Protein 6VJJ (pdb70)

Organism: Homo sapiens (NCBI:txid9606)

CATH classification: 3.40.50.300

B-factor: mean 21.41, std 9.77, range [9.31, 59.51]

Nearest PDB structures (foldseek):
  8vm2-assembly3_C  TM=9.936E-01  e=1.027E-31  Homo sapiens
  7jig-assembly1_A  TM=9.899E-01  e=7.464E-32  Homo sapiens
  6fa1-assembly1_B  TM=9.796E-01  e=3.252E-32  Homo sapiens
  7lc1-assembly2_C  TM=9.846E-01  e=4.477E-32  Homo sapiens
  1nvv-assembly1_Q  TM=9.878E-01  e=1.822E-30  Homo sapiens

Sequence (245 aa):
GMTEYKLVVVGAGGVGKSALTIQLIQQNNHFVVDEYDDPTIEDSYRKKQVVVIDGETCLLDILDTAGQEEEYSAMRDQYMRTTGEGFLLCVFAINNTKSFEDIHHYREQQIKRVVKDSEDVPMVLVGNKCDLPSRTVDDTKQAQDDLARSYGIPFIETSAKTRQGVDDAFYTLVREEIRKHKSNTIRVFLPNKQRRTVVNNVRNGMSLHDCCLLMKALKVVRGLQPECCAVVFRLLHEHKGKKARLDWNTDAASLIGEELQVDDFL

Radius of gyration: 18.51 Å; Cα contacts (8 Å, |Δi|>4): 552; chains: 2; bounding box: 48×40×52 Å

Structure (mmCIF, N/CA/C/O backbone):
data_6VJJ
#
_entry.id   6VJJ
#
_cell.length_a   44.132
_cell.length_b   67.572
_cell.length_c   71.260
_cell.angle_alpha   90.000
_cell.angle_beta   90.000
_cell.angle_gamma   90.000
#
_symmetry.space_group_name_H-M   'P 2 21 21'
#
loop_
_entity.id
_entity.type
_entity.pdbx_description
1 polymer 'GTPase KRas'
2 polymer 'RAF proto-oncogene serine/threonine-protein kinase'
3 non-polymer 'MAGNESIUM ION'
4 non-polymer 'PHOSPHOAMINOPHOSPHONIC ACID-GUANYLATE ESTER'
5 non-polymer 'CHLORIDE ION'
6 non-polymer 1,2-ETHANEDIOL
7 non-polymer (4S)-2-METHYL-2,4-PENTANEDIOL
8 water water
#
loop_
_atom_site.group_PDB
_atom_site.id
_atom_site.type_symbol
_atom_site.label_atom_id
_atom_site.label_alt_id
_atom_site.label_comp_id
_atom_site.label_asym_id
_atom_site.label_entity_id
_atom_site.label_seq_id
_atom_site.pdbx_PDB_ins_code
_atom_site.Cartn_x
_atom_site.Cartn_y
_atom_site.Cartn_z
_atom_site.occupancy
_atom_site.B_iso_or_equiv
_atom_site.auth_seq_id
_atom_site.auth_comp_id
_atom_site.auth_asym_id
_atom_site.auth_atom_id
_atom_site.pdbx_PDB_model_num
ATOM 1 N N . GLY A 1 1 ? -23.479 -2.418 34.312 1.00 30.83 0 GLY A N 1
ATOM 2 C CA . GLY A 1 1 ? -24.683 -2.293 33.522 1.00 31.43 0 GLY A CA 1
ATOM 3 C C . GLY A 1 1 ? -25.875 -3.017 34.105 1.00 47.09 0 GLY A C 1
ATOM 4 O O . GLY A 1 1 ? -25.744 -4.110 34.657 1.00 59.17 0 GLY A O 1
ATOM 5 N N . MET A 1 2 ? -27.049 -2.397 33.996 0.76 47.36 1 MET A N 1
ATOM 6 C CA . MET A 1 2 ? -28.273 -3.071 34.412 0.76 45.70 1 MET A CA 1
ATOM 7 C C . MET A 1 2 ? -28.628 -4.187 33.436 0.76 38.57 1 MET A C 1
ATOM 8 O O . MET A 1 2 ? -28.753 -5.354 33.826 0.76 41.05 1 MET A O 1
ATOM 10 N N . THR A 1 3 ? -28.754 -3.855 32.152 1.00 33.65 2 THR A N 1
ATOM 11 C CA . THR A 1 3 ? -29.133 -4.831 31.140 1.00 23.96 2 THR A CA 1
ATOM 12 C C . THR A 1 3 ? -27.891 -5.500 30.561 1.00 20.95 2 THR A C 1
ATOM 13 O O . THR A 1 3 ? -26.985 -4.823 30.066 1.00 28.52 2 THR A O 1
ATOM 17 N N . GLU A 1 4 ? -27.875 -6.829 30.603 1.00 19.42 3 GLU A N 1
ATOM 18 C CA . GLU A 1 4 ? -26.775 -7.636 30.105 1.00 19.49 3 GLU A CA 1
ATOM 19 C C . GLU A 1 4 ? -27.141 -8.236 28.753 1.00 20.87 3 GLU A C 1
ATOM 20 O O . GLU A 1 4 ? -28.264 -8.706 28.556 1.00 22.68 3 GLU A O 1
ATOM 26 N N . TYR A 1 5 ? -26.190 -8.200 27.820 1.00 16.20 4 TYR A N 1
ATOM 27 C CA . TYR A 1 5 ? -26.361 -8.749 26.478 1.00 14.93 4 TYR A CA 1
ATOM 28 C C . TYR A 1 5 ? -25.196 -9.673 26.175 1.00 16.18 4 TYR A C 1
ATOM 29 O O . TYR A 1 5 ? -24.040 -9.289 26.359 1.00 16.16 4 TYR A O 1
ATOM 38 N N . LYS A 1 6 ? -25.491 -10.872 25.680 1.00 15.07 5 LYS A N 1
ATOM 39 C CA . LYS A 1 6 ? -24.463 -11.859 25.373 1.00 15.58 5 LYS A CA 1
ATOM 40 C C . LYS A 1 6 ? -24.244 -11.874 23.859 1.00 12.91 5 LYS A C 1
ATOM 41 O O . LYS A 1 6 ? -25.095 -12.355 23.102 1.00 15.18 5 LYS A O 1
ATOM 47 N N . LEU A 1 7 ? -23.103 -11.352 23.426 1.00 12.76 6 LEU A N 1
ATOM 48 C CA . LEU A 1 7 ? -22.790 -11.166 22.015 1.00 11.86 6 LEU A CA 1
ATOM 49 C C . LEU A 1 7 ? -21.714 -12.160 21.623 1.00 13.48 6 LEU A C 1
ATOM 50 O O . LEU A 1 7 ? -20.711 -12.288 22.326 1.00 17.59 6 LEU A O 1
ATOM 55 N N . VAL A 1 8 ? -21.906 -12.849 20.501 1.00 11.26 7 VAL A N 1
ATOM 56 C CA . VAL A 1 8 ? -20.944 -13.839 20.027 1.00 11.83 7 VAL A CA 1
ATOM 57 C C . VAL A 1 8 ? -20.391 -13.384 18.686 1.00 11.30 7 VAL A C 1
ATOM 58 O O . VAL A 1 8 ? -21.153 -13.047 17.776 1.00 13.06 7 VAL A O 1
ATOM 62 N N . VAL A 1 9 ? -19.078 -13.394 18.555 1.00 10.21 8 VAL A N 1
ATOM 63 C CA . VAL A 1 9 ? -18.422 -12.992 17.319 1.00 11.07 8 VAL A CA 1
ATOM 64 C C . VAL A 1 9 ? -17.971 -14.258 16.617 1.00 11.91 8 VAL A C 1
ATOM 65 O O . VAL A 1 9 ? -17.182 -15.031 17.173 1.00 11.90 8 VAL A O 1
ATOM 69 N N . VAL A 1 10 ? -18.488 -14.496 15.407 1.00 10.90 9 VAL A N 1
ATOM 70 C CA . VAL A 1 10 ? -18.164 -15.707 14.657 1.00 9.72 9 VAL A CA 1
ATOM 71 C C . VAL A 1 10 ? -17.740 -15.354 13.238 1.00 10.63 9 VAL A C 1
ATOM 72 O O . VAL A 1 10 ? -18.010 -14.263 12.739 1.00 11.88 9 VAL A O 1
ATOM 76 N N . GLY A 1 11 ? -17.059 -16.298 12.601 1.00 10.40 10 GLY A N 1
ATOM 77 C CA . GLY A 1 11 ? -16.636 -16.151 11.223 1.00 10.23 10 GLY A CA 1
ATOM 78 C C . GLY A 1 11 ? -15.304 -16.855 11.012 1.00 11.88 10 GLY A C 1
ATOM 79 O O . GLY A 1 11 ? -14.689 -17.356 11.945 1.00 13.10 10 GLY A O 1
ATOM 80 N N . ALA A 1 12 ? -14.862 -16.851 9.758 1.00 11.24 11 ALA A N 1
ATOM 81 C CA . ALA A 1 12 ? -13.694 -17.634 9.366 1.00 11.26 11 ALA A CA 1
ATOM 82 C C . ALA A 1 12 ? -12.412 -17.113 10.019 1.00 12.68 11 ALA A C 1
ATOM 83 O O . ALA A 1 12 ? -12.317 -15.972 10.470 1.00 12.22 11 ALA A O 1
ATOM 85 N N . GLY A 1 13 ? -11.399 -17.974 10.018 1.00 12.80 12 GLY A N 1
ATOM 86 C CA . GLY A 1 13 ? -10.113 -17.587 10.575 1.00 13.23 12 GLY A CA 1
ATOM 87 C C . GLY A 1 13 ? -9.550 -16.359 9.887 1.00 12.61 12 GLY A C 1
ATOM 88 O O . GLY A 1 13 ? -9.583 -16.227 8.655 1.00 14.32 12 GLY A O 1
ATOM 89 N N . GLY A 1 14 ? -9.035 -15.439 10.693 1.00 10.75 13 GLY A N 1
ATOM 90 C CA . GLY A 1 14 ? -8.281 -14.313 10.189 1.00 11.99 13 GLY A CA 1
ATOM 91 C C . GLY A 1 14 ? -9.092 -13.114 9.764 1.00 12.30 13 GLY A C 1
ATOM 92 O O . GLY A 1 14 ? -8.503 -12.121 9.325 1.00 12.39 13 GLY A O 1
ATOM 93 N N . VAL A 1 15 ? -10.419 -13.166 9.868 1.00 10.70 14 VAL A N 1
ATOM 94 C CA . VAL A 1 15 ? -11.220 -12.070 9.327 1.00 10.53 14 VAL A CA 1
ATOM 95 C C . VAL A 1 15 ? -11.166 -10.827 10.201 1.00 11.63 14 VAL A C 1
ATOM 96 O O . VAL A 1 15 ? -11.544 -9.740 9.747 1.00 11.73 14 VAL A O 1
ATOM 100 N N . GLY A 1 16 ? -10.717 -10.949 11.442 1.00 11.68 15 GLY A N 1
ATOM 101 C CA . GLY A 1 16 ? -10.599 -9.821 12.334 1.00 11.67 15 GLY A CA 1
ATOM 102 C C . GLY A 1 16 ? -11.561 -9.805 13.500 1.00 9.67 15 GLY A C 1
ATOM 103 O O . GLY A 1 16 ? -11.781 -8.727 14.077 1.00 11.34 15 GLY A O 1
ATOM 104 N N . LYS A 1 17 ? -12.110 -10.961 13.886 1.00 10.05 16 LYS A N 1
ATOM 105 C CA . LYS A 1 17 ? -13.029 -11.021 15.024 1.00 9.31 16 LYS A CA 1
ATOM 106 C C . LYS A 1 17 ? -12.384 -10.480 16.296 1.00 10.09 16 LYS A C 1
ATOM 107 O O . LYS A 1 17 ? -12.978 -9.661 17.015 1.00 11.14 16 LYS A O 1
ATOM 113 N N . SER A 1 18 ? -11.165 -10.933 16.583 1.00 10.61 17 SER A N 1
ATOM 114 C CA . SER A 1 18 ? -10.515 -10.500 17.819 1.00 10.46 17 SER A CA 1
ATOM 115 C C . SER A 1 18 ? -10.094 -9.037 17.744 1.00 10.54 17 SER A C 1
ATOM 116 O O . SER A 1 18 ? -10.242 -8.295 18.724 1.00 12.28 17 SER A O 1
ATOM 119 N N . ALA A 1 19 ? -9.575 -8.594 16.597 1.00 10.52 18 ALA A N 1
ATOM 120 C CA . ALA A 1 19 ? -9.196 -7.190 16.463 1.00 11.41 18 ALA A CA 1
ATOM 121 C C . ALA A 1 19 ? -10.400 -6.270 16.624 1.00 10.72 18 ALA A C 1
ATOM 122 O O . ALA A 1 19 ? -10.305 -5.211 17.258 1.00 12.20 18 ALA A O 1
ATOM 124 N N . LEU A 1 20 ? -11.553 -6.666 16.077 1.00 11.36 19 LEU A N 1
ATOM 125 C CA . LEU A 1 20 ? -12.768 -5.887 16.286 1.00 11.07 19 LEU A CA 1
ATOM 126 C C . LEU A 1 20 ? -13.138 -5.836 17.760 1.00 9.89 19 LEU A C 1
ATOM 127 O O . LEU A 1 20 ? -13.470 -4.769 18.293 1.00 11.90 19 LEU A O 1
ATOM 132 N N . THR A 1 21 ? -13.083 -6.996 18.429 1.00 11.43 20 THR A N 1
ATOM 133 C CA . THR A 1 21 ? -13.453 -7.065 19.840 1.00 11.10 20 THR A CA 1
ATOM 134 C C . THR A 1 21 ? -12.518 -6.219 20.689 1.00 13.66 20 THR A C 1
ATOM 135 O O . THR A 1 21 ? -12.974 -5.462 21.549 1.00 11.64 20 THR A O 1
ATOM 139 N N . ILE A 1 22 ? -11.210 -6.302 20.433 1.00 12.06 21 ILE A N 1
ATOM 140 C CA . ILE A 1 22 ? -10.261 -5.541 21.238 1.00 13.42 21 ILE A CA 1
ATOM 141 C C . ILE A 1 22 ? -10.392 -4.048 20.980 1.00 14.12 21 ILE A C 1
ATOM 142 O O . ILE A 1 22 ? -10.204 -3.239 21.894 1.00 15.27 21 ILE A O 1
ATOM 147 N N . GLN A 1 23 ? -10.759 -3.646 19.762 1.00 13.02 22 GLN A N 1
ATOM 148 C CA . GLN A 1 23 ? -11.043 -2.232 19.530 1.00 13.32 22 GLN A CA 1
ATOM 149 C C . GLN A 1 23 ? -12.248 -1.769 20.330 1.00 16.17 22 GLN A C 1
ATOM 150 O O . GLN A 1 23 ? -12.243 -0.667 20.888 1.00 18.32 22 GLN A O 1
ATOM 156 N N . LEU A 1 24 ? -13.292 -2.594 20.401 1.00 15.36 23 LEU A N 1
ATOM 157 C CA . LEU A 1 24 ? -14.439 -2.253 21.235 1.00 15.16 23 LEU A CA 1
ATOM 158 C C . LEU A 1 24 ? -14.042 -2.119 22.706 1.00 16.77 23 LEU A C 1
ATOM 159 O O . LEU A 1 24 ? -14.427 -1.152 23.378 1.00 20.12 23 LEU A O 1
ATOM 164 N N . ILE A 1 25 ? -13.268 -3.082 23.223 1.00 14.78 24 ILE A N 1
ATOM 165 C CA . ILE A 1 25 ? -12.994 -3.165 24.662 1.00 15.58 24 ILE A CA 1
ATOM 166 C C . ILE A 1 25 ? -11.962 -2.131 25.086 1.00 18.52 24 ILE A C 1
ATOM 167 O O . ILE A 1 25 ? -12.117 -1.476 26.126 1.00 19.27 24 ILE A O 1
ATOM 172 N N . GLN A 1 26 ? -10.879 -1.986 24.315 1.00 17.77 25 GLN A N 1
ATOM 173 C CA A GLN A 1 26 ? -9.689 -1.265 24.748 0.47 20.35 25 GLN A CA 1
ATOM 174 C CA B GLN A 1 26 ? -9.728 -1.222 24.776 0.53 20.44 25 GLN A CA 1
ATOM 175 C C . GLN A 1 26 ? -9.265 -0.138 23.815 1.00 21.85 25 GLN A C 1
ATOM 176 O O . GLN A 1 26 ? -8.286 0.556 24.120 1.00 22.66 25 GLN A O 1
ATOM 187 N N . ASN A 1 27 ? -9.941 0.053 22.676 1.00 18.78 26 ASN A N 1
ATOM 188 C CA A ASN A 1 27 ? -9.601 1.125 21.738 0.45 18.94 26 ASN A CA 1
ATOM 189 C CA B ASN A 1 27 ? -9.600 1.126 21.740 0.55 18.44 26 ASN A CA 1
ATOM 190 C C . ASN A 1 27 ? -8.167 0.989 21.227 1.00 22.48 26 ASN A C 1
ATOM 191 O O . ASN A 1 27 ? -7.445 1.978 21.068 1.00 29.73 26 ASN A O 1
ATOM 200 N N . HIS A 1 28 ? -7.754 -0.247 20.961 1.00 21.13 27 HIS A N 1
ATOM 201 C CA . HIS A 1 28 ? -6.406 -0.549 20.500 1.00 23.65 27 HIS A CA 1
ATOM 202 C C . HIS A 1 28 ? -6.495 -1.564 19.369 1.00 21.59 27 HIS A C 1
ATOM 203 O O . HIS A 1 28 ? -7.284 -2.510 19.444 1.00 19.71 27 HIS A O 1
ATOM 210 N N . PHE A 1 29 ? -5.694 -1.364 18.322 1.00 19.96 28 PHE A N 1
ATOM 211 C CA . PHE A 1 29 ? -5.638 -2.289 17.194 1.00 17.81 28 PHE A CA 1
ATOM 212 C C . PHE A 1 29 ? -4.485 -3.266 17.385 1.00 18.63 28 PHE A C 1
ATOM 213 O O . PHE A 1 29 ? -3.337 -2.844 17.566 1.00 21.10 28 PHE A O 1
ATOM 221 N N . VAL A 1 30 ? -4.782 -4.561 17.334 1.00 17.83 29 VAL A N 1
ATOM 222 C CA A VAL A 1 30 ? -3.747 -5.589 17.367 0.32 20.20 29 VAL A CA 1
ATOM 223 C CA B VAL A 1 30 ? -3.756 -5.603 17.367 0.68 20.34 29 VAL A CA 1
ATOM 224 C C . VAL A 1 30 ? -3.330 -5.926 15.937 1.00 19.84 29 VAL A C 1
ATOM 225 O O . VAL A 1 30 ? -4.152 -6.339 15.106 1.00 18.14 29 VAL A O 1
ATOM 232 N N . ASP A 1 31 ? -2.047 -5.720 15.628 1.00 20.82 30 ASP A N 1
ATOM 233 C CA . ASP A 1 31 ? -1.565 -6.065 14.296 1.00 21.19 30 ASP A CA 1
ATOM 234 C C . ASP A 1 31 ? -1.027 -7.486 14.205 1.00 18.14 30 ASP A C 1
ATOM 235 O O . ASP A 1 31 ? -0.916 -8.032 13.096 1.00 20.73 30 ASP A O 1
ATOM 240 N N . GLU A 1 32 ? -0.715 -8.107 15.337 1.00 19.43 31 GLU A N 1
ATOM 241 C CA . GLU A 1 32 ? -0.336 -9.506 15.318 1.00 18.95 31 GLU A CA 1
ATOM 242 C C . GLU A 1 32 ? -1.561 -10.376 15.058 1.00 15.60 31 GLU A C 1
ATOM 243 O O . GLU A 1 32 ? -2.708 -9.967 15.270 1.00 17.95 31 GLU A O 1
ATOM 249 N N . TYR A 1 33 ? -1.302 -11.596 14.606 1.00 15.26 32 TYR A N 1
ATOM 250 C CA . TYR A 1 33 ? -2.336 -12.581 14.306 1.00 15.15 32 TYR A CA 1
ATOM 251 C C . TYR A 1 33 ? -2.113 -13.730 15.288 1.00 16.70 32 TYR A C 1
ATOM 252 O O . TYR A 1 33 ? -1.301 -14.628 15.058 1.00 17.87 32 TYR A O 1
ATOM 261 N N . ASP A 1 34 ? -2.836 -13.669 16.403 1.00 15.78 33 ASP A N 1
ATOM 262 C CA A ASP A 1 34 ? -2.791 -14.706 17.428 0.46 16.28 33 ASP A CA 1
ATOM 263 C CA B ASP A 1 34 ? -2.798 -14.696 17.441 0.54 16.38 33 ASP A CA 1
ATOM 264 C C . ASP A 1 34 ? -4.115 -15.451 17.362 1.00 13.55 33 ASP A C 1
ATOM 265 O O . ASP A 1 34 ? -5.123 -14.965 17.893 1.00 14.92 33 ASP A O 1
ATOM 274 N N . PRO A 1 35 ? -4.169 -16.616 16.720 1.00 14.48 34 PRO A N 1
ATOM 275 C CA . PRO A 1 35 ? -5.466 -17.272 16.508 1.00 15.62 34 PRO A CA 1
ATOM 276 C C . PRO A 1 35 ? -6.163 -17.592 17.819 1.00 15.62 34 PRO A C 1
ATOM 277 O O . PRO A 1 35 ? -5.536 -18.005 18.798 1.00 17.78 34 PRO A O 1
ATOM 281 N N . THR A 1 36 ? -7.473 -17.382 17.831 1.00 11.40 35 THR A N 1
ATOM 282 C CA . THR A 1 36 ? -8.263 -17.586 19.035 1.00 12.80 35 THR A CA 1
ATOM 283 C C . THR A 1 36 ? -8.631 -19.055 19.203 1.00 13.72 35 THR A C 1
ATOM 284 O O . THR A 1 36 ? -9.006 -19.734 18.246 1.00 13.98 35 THR A O 1
ATOM 288 N N . ILE A 1 37 ? -8.532 -19.544 20.436 1.00 13.23 36 ILE A N 1
ATOM 289 C CA . ILE A 1 37 ? -9.198 -20.776 20.833 1.00 14.03 36 ILE A CA 1
ATOM 290 C C . ILE A 1 37 ? -10.469 -20.478 21.607 1.00 14.51 36 ILE A C 1
ATOM 291 O O . ILE A 1 37 ? -11.549 -20.960 21.257 1.00 19.04 36 ILE A O 1
ATOM 296 N N . GLU A 1 38 ? -10.367 -19.647 22.642 1.00 15.75 37 GLU A N 1
ATOM 297 C CA . GLU A 1 38 ? -11.551 -19.059 23.259 1.00 22.00 37 GLU A CA 1
ATOM 298 C C . GLU A 1 38 ? -11.147 -17.820 24.043 1.00 16.48 37 GLU A C 1
ATOM 299 O O . GLU A 1 38 ? -10.077 -17.774 24.653 1.00 15.64 37 GLU A O 1
ATOM 305 N N . ASP A 1 39 ? -11.999 -16.805 23.999 1.00 13.85 38 ASP A N 1
ATOM 306 C CA . ASP A 1 39 ? -11.725 -15.559 24.698 1.00 12.52 38 ASP A CA 1
ATOM 307 C C . ASP A 1 39 ? -13.051 -14.883 24.977 1.00 14.13 38 ASP A C 1
ATOM 308 O O . ASP A 1 39 ? -13.857 -14.689 24.055 1.00 15.80 38 ASP A O 1
ATOM 313 N N . SER A 1 40 ? -13.289 -14.522 26.229 1.00 12.89 39 SER A N 1
ATOM 314 C CA . SER A 1 40 ? -14.493 -13.783 26.554 1.00 12.57 39 SER A CA 1
ATOM 315 C C . SER A 1 40 ? -14.120 -12.509 27.300 1.00 12.43 39 SER A C 1
ATOM 316 O O . SER A 1 40 ? -13.106 -12.445 28.012 1.00 12.67 39 SER A O 1
ATOM 319 N N . TYR A 1 41 ? -14.974 -11.501 27.160 1.00 11.98 40 TYR A N 1
ATOM 320 C CA . TYR A 1 41 ? -14.720 -10.160 27.654 1.00 11.67 40 TYR A CA 1
ATOM 321 C C . TYR A 1 41 ? -16.014 -9.589 28.194 1.00 14.35 40 TYR A C 1
ATOM 322 O O . TYR A 1 41 ? -17.105 -9.974 27.769 1.00 16.16 40 TYR A O 1
ATOM 331 N N . ARG A 1 42 ? -15.890 -8.655 29.126 1.00 15.49 41 ARG A N 1
ATOM 332 C CA . ARG A 1 42 ? -17.023 -7.869 29.585 1.00 16.35 41 ARG A CA 1
ATOM 333 C C . ARG A 1 42 ? -16.706 -6.396 29.391 1.00 20.11 41 ARG A C 1
ATOM 334 O O . ARG A 1 42 ? -15.564 -5.965 29.587 1.00 24.89 41 ARG A O 1
ATOM 342 N N . LYS A 1 43 ? -17.707 -5.629 28.982 1.00 17.87 42 LYS A N 1
ATOM 343 C CA A LYS A 1 43 ? -17.541 -4.198 28.762 0.71 19.08 42 LYS A CA 1
ATOM 344 C CA B LYS A 1 43 ? -17.532 -4.196 28.817 0.29 19.63 42 LYS A CA 1
ATOM 345 C C . LYS A 1 43 ? -18.859 -3.512 29.086 1.00 19.11 42 LYS A C 1
ATOM 346 O O . LYS A 1 43 ? -19.898 -3.916 28.561 1.00 16.78 42 LYS A O 1
ATOM 357 N N . GLN A 1 44 ? -18.821 -2.492 29.936 1.00 17.42 43 GLN A N 1
ATOM 358 C CA . GLN A 1 44 ? -20.006 -1.703 30.228 1.00 15.80 43 GLN A CA 1
ATOM 359 C C . GLN A 1 44 ? -20.021 -0.508 29.290 1.00 21.19 43 GLN A C 1
ATOM 360 O O . GLN A 1 44 ? -18.997 0.161 29.117 1.00 21.73 43 GLN A O 1
ATOM 366 N N . VAL A 1 45 ? -21.174 -0.259 28.668 1.00 20.65 44 VAL A N 1
ATOM 367 C CA A VAL A 1 45 ? -21.293 0.790 27.669 0.52 19.47 44 VAL A CA 1
ATOM 368 C CA B VAL A 1 45 ? -21.313 0.734 27.600 0.48 20.29 44 VAL A CA 1
ATOM 369 C C . VAL A 1 45 ? -22.722 1.304 27.665 1.00 19.82 44 VAL A C 1
ATOM 370 O O . VAL A 1 45 ? -23.680 0.564 27.912 1.00 26.94 44 VAL A O 1
ATOM 377 N N . VAL A 1 46 ? -22.864 2.602 27.415 1.00 19.17 45 VAL A N 1
ATOM 378 C CA . VAL A 1 46 ? -24.177 3.219 27.276 1.00 17.08 45 VAL A CA 1
ATOM 379 C C . VAL A 1 46 ? -24.583 3.116 25.814 1.00 18.55 45 VAL A C 1
ATOM 380 O O . VAL A 1 46 ? -23.841 3.547 24.926 1.00 18.65 45 VAL A O 1
ATOM 384 N N . ILE A 1 47 ? -25.747 2.525 25.561 1.00 16.61 46 ILE A N 1
ATOM 385 C CA . ILE A 1 47 ? -26.277 2.383 24.208 1.00 15.89 46 ILE A CA 1
ATOM 386 C C . ILE A 1 47 ? -27.725 2.840 24.243 1.00 20.41 46 ILE A C 1
ATOM 387 O O . ILE A 1 47 ? -28.536 2.281 24.991 1.00 21.27 46 ILE A O 1
ATOM 392 N N . ASP A 1 48 ? -28.038 3.886 23.476 1.00 21.19 47 ASP A N 1
ATOM 393 C CA . ASP A 1 48 ? -29.396 4.434 23.418 1.00 21.85 47 ASP A CA 1
ATOM 394 C C . ASP A 1 48 ? -29.925 4.776 24.808 1.00 21.91 47 ASP A C 1
ATOM 395 O O . ASP A 1 48 ? -31.084 4.517 25.143 1.00 26.12 47 ASP A O 1
ATOM 400 N N . GLY A 1 49 ? -29.058 5.358 25.630 1.00 22.52 48 GLY A N 1
ATOM 401 C CA . GLY A 1 49 ? -29.442 5.796 26.952 1.00 24.41 48 GLY A CA 1
ATOM 402 C C . GLY A 1 49 ? -29.482 4.725 28.020 1.00 26.73 48 GLY A C 1
ATOM 403 O O . GLY A 1 49 ? -29.751 5.049 29.183 1.00 29.30 48 GLY A O 1
ATOM 404 N N . GLU A 1 50 ? -29.226 3.470 27.675 1.00 25.75 49 GLU A N 1
ATOM 405 C CA . GLU A 1 50 ? -29.257 2.368 28.626 1.00 26.45 49 GLU A CA 1
ATOM 406 C C . GLU A 1 50 ? -27.830 1.953 28.944 1.00 21.34 49 GLU A C 1
ATOM 407 O O . GLU A 1 50 ? -27.024 1.758 28.032 1.00 21.81 49 GLU A O 1
ATOM 413 N N . THR A 1 51 ? -27.511 1.837 30.233 1.00 22.96 50 THR A N 1
ATOM 414 C CA . THR A 1 51 ? -26.214 1.304 30.619 1.00 22.12 50 THR A CA 1
ATOM 415 C C . THR A 1 51 ? -26.260 -0.202 30.420 1.00 24.07 50 THR A C 1
ATOM 416 O O . THR A 1 51 ? -27.084 -0.889 31.038 1.00 28.33 50 THR A O 1
ATOM 420 N N . CYS A 1 52 ? -25.399 -0.702 29.544 1.00 21.07 51 CYS A N 1
ATOM 421 C CA . CYS A 1 52 ? -25.462 -2.065 29.045 1.00 18.98 51 CYS A CA 1
ATOM 422 C C . CYS A 1 52 ? -24.215 -2.776 29.559 1.00 21.96 51 CYS A C 1
ATOM 423 O O . CYS A 1 52 ? -23.127 -2.195 29.555 1.00 23.45 51 CYS A O 1
ATOM 426 N N . LEU A 1 53 ? -24.356 -4.016 30.032 1.00 16.55 52 LEU A N 1
ATOM 427 C CA . LEU A 1 53 ? -23.199 -4.869 30.283 1.00 16.14 52 LEU A CA 1
ATOM 428 C C . LEU A 1 53 ? -23.097 -5.843 29.119 1.00 17.33 52 LEU A C 1
ATOM 429 O O . LEU A 1 53 ? -23.969 -6.698 28.943 1.00 19.37 52 LEU A O 1
ATO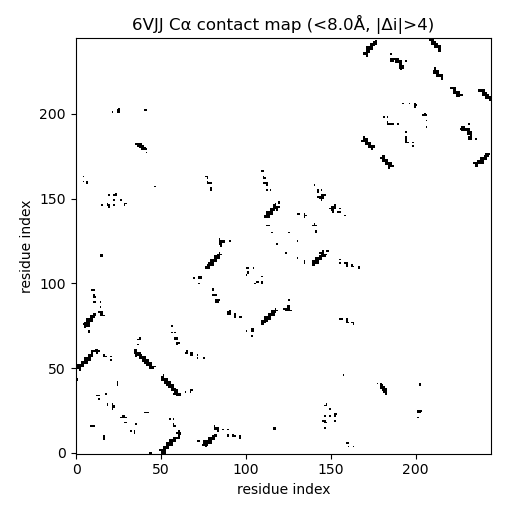M 434 N N . LEU A 1 54 ? -22.050 -5.710 28.318 1.00 13.79 53 LEU A N 1
ATOM 435 C CA . LEU A 1 54 ? -21.853 -6.595 27.178 1.00 14.14 53 LEU A CA 1
ATOM 436 C C . LEU A 1 54 ? -20.913 -7.720 27.574 1.00 15.05 53 LEU A C 1
ATOM 437 O O . LEU A 1 54 ? -19.797 -7.466 28.041 1.00 16.47 53 LEU A O 1
ATOM 442 N N . ASP A 1 55 ? -21.357 -8.957 27.388 1.00 14.22 54 ASP A N 1
ATOM 443 C CA . ASP A 1 55 ? -20.477 -10.115 27.424 1.00 14.47 54 ASP A CA 1
ATOM 444 C C . ASP A 1 55 ? -20.144 -10.425 25.981 1.00 15.59 54 ASP A C 1
ATOM 445 O O . ASP A 1 55 ? -21.045 -10.771 25.206 1.00 19.26 54 ASP A O 1
ATOM 450 N N . ILE A 1 56 ? -18.879 -10.288 25.615 1.00 13.93 55 ILE A N 1
ATOM 451 C CA . ILE A 1 56 ? -18.443 -10.558 24.249 1.00 12.80 55 ILE A CA 1
ATOM 452 C C . ILE A 1 56 ? -17.741 -11.903 24.237 1.00 13.06 55 ILE A C 1
ATOM 453 O O . ILE A 1 56 ? -16.698 -12.078 24.885 1.00 13.79 55 ILE A O 1
ATOM 458 N N . LEU A 1 57 ? -18.279 -12.835 23.468 1.00 13.27 56 LEU A N 1
ATOM 459 C CA . LEU A 1 57 ? -17.737 -14.182 23.345 1.00 13.26 56 LEU A CA 1
ATOM 460 C C . LEU A 1 57 ? -17.066 -14.256 21.980 1.00 11.47 56 LEU A C 1
ATOM 461 O O . LEU A 1 57 ? -17.742 -14.366 20.948 1.00 13.04 56 LEU A O 1
ATOM 466 N N . ASP A 1 58 ? -15.745 -14.172 21.972 1.00 11.13 57 ASP A N 1
ATOM 467 C CA . ASP A 1 58 ? -14.950 -14.146 20.752 1.00 12.10 57 ASP A CA 1
ATOM 468 C C . ASP A 1 58 ? -14.502 -15.568 20.447 1.00 15.15 57 ASP A C 1
ATOM 469 O O . ASP A 1 58 ? -13.780 -16.183 21.243 1.00 18.80 57 ASP A O 1
ATOM 474 N N . THR A 1 59 ? -14.922 -16.098 19.305 1.00 12.66 58 THR A N 1
ATOM 475 C CA . THR A 1 59 ? -14.751 -17.517 19.034 1.00 12.99 58 THR A CA 1
ATOM 476 C C . THR A 1 59 ? -13.621 -17.789 18.043 1.00 13.57 58 THR A C 1
ATOM 477 O O . THR A 1 59 ? -13.121 -16.903 17.342 1.00 13.12 58 THR A O 1
ATOM 481 N N . ALA A 1 60 ? -13.237 -19.058 17.981 1.00 13.77 59 ALA A N 1
ATOM 482 C CA . ALA A 1 60 ? -12.225 -19.495 17.032 1.00 13.76 59 ALA A CA 1
ATOM 483 C C . ALA A 1 60 ? -12.793 -19.533 15.618 1.00 13.62 59 ALA A C 1
ATOM 484 O O . ALA A 1 60 ? -13.885 -20.065 15.387 1.00 16.87 59 ALA A O 1
ATOM 486 N N . GLY A 1 61 ? -12.043 -18.981 14.662 1.00 12.81 60 GLY A N 1
ATOM 487 C CA . GLY A 1 61 ? -12.343 -19.227 13.265 1.00 14.31 60 GLY A CA 1
ATOM 488 C C . GLY A 1 61 ? -11.848 -20.576 12.797 1.00 14.37 60 GLY A C 1
ATOM 489 O O . GLY A 1 61 ? -12.417 -21.162 11.869 1.00 17.37 60 GLY A O 1
ATOM 490 N N . GLN A 1 62 ? -10.790 -21.095 13.414 1.00 13.53 61 GLN A N 1
ATOM 491 C CA . GLN A 1 62 ? -10.283 -22.410 13.031 1.00 14.60 61 GLN A CA 1
ATOM 492 C C . GLN A 1 62 ? -11.280 -23.491 13.428 1.00 15.15 61 GLN A C 1
ATOM 493 O O . GLN A 1 62 ? -11.640 -23.614 14.604 1.00 16.10 61 GLN A O 1
ATOM 499 N N . GLU A 1 63 ? -11.747 -24.256 12.436 1.00 17.65 62 GLU A N 1
ATOM 500 C CA . GLU A 1 63 ? -12.785 -25.254 12.671 1.00 19.25 62 GLU A CA 1
ATOM 501 C C . GLU A 1 63 ? -12.334 -26.359 13.613 1.00 20.79 62 GLU A C 1
ATOM 502 O O . GLU A 1 63 ? -13.183 -27.038 14.204 1.00 18.69 62 GLU A O 1
ATOM 508 N N . GLU A 1 64 ? -11.021 -26.555 13.766 1.00 17.33 63 GLU A N 1
ATOM 509 C CA A GLU A 1 64 ? -10.525 -27.522 14.737 0.47 22.07 63 GLU A CA 1
ATOM 510 C CA B GLU A 1 64 ? -10.513 -27.514 14.742 0.53 22.13 63 GLU A CA 1
ATOM 511 C C . GLU A 1 64 ? -11.080 -27.251 16.130 0.87 17.93 63 GLU A C 1
ATOM 512 O O . GLU A 1 64 ? -11.255 -28.186 16.923 0.83 17.26 63 GLU A O 1
ATOM 523 N N . TYR A 1 65 ? -11.380 -25.988 16.443 1.00 15.86 64 TYR A N 1
ATOM 524 C CA . TYR A 1 65 ? -11.894 -25.600 17.748 1.00 15.36 64 TYR A CA 1
ATOM 525 C C . TYR A 1 65 ? -13.382 -25.293 17.707 1.00 16.64 64 TYR A C 1
ATOM 526 O O . TYR A 1 65 ? -13.884 -24.570 18.574 1.00 17.93 64 TYR A O 1
ATOM 535 N N . SER A 1 66 ? -14.102 -25.849 16.729 1.00 16.01 65 SER A N 1
ATOM 536 C CA . SER A 1 66 ? -15.524 -25.546 16.612 1.00 16.94 65 SER A CA 1
ATOM 537 C C . SER A 1 66 ? -16.338 -26.077 17.784 1.00 18.76 65 SER A C 1
ATOM 538 O O . SER A 1 66 ? -17.404 -25.521 18.072 1.00 17.48 65 SER A O 1
ATOM 541 N N . ALA A 1 67 ? -15.871 -27.123 18.472 1.00 17.15 66 ALA A N 1
ATOM 542 C CA . ALA A 1 67 ? -16.595 -27.587 19.652 1.00 17.42 66 ALA A CA 1
ATOM 543 C C . ALA A 1 67 ? -16.634 -26.503 20.719 1.00 20.09 66 ALA A C 1
ATOM 544 O O . ALA A 1 67 ? -17.667 -26.291 21.370 1.00 21.32 66 ALA A O 1
ATOM 546 N N . MET A 1 68 ? -15.515 -25.803 20.909 0.94 18.65 67 MET A N 1
ATOM 547 C CA . MET A 1 68 ? -15.489 -24.684 21.844 0.94 20.87 67 MET A CA 1
ATOM 548 C C . MET A 1 68 ? -16.362 -23.540 21.350 0.94 20.43 67 MET A C 1
ATOM 549 O O . MET A 1 68 ? -17.113 -22.939 22.128 0.94 20.89 67 MET A O 1
ATOM 554 N N . ARG A 1 69 ? -16.281 -23.233 20.056 1.00 18.50 68 ARG A N 1
ATOM 555 C CA . ARG A 1 69 ? -17.145 -22.221 19.467 1.00 16.80 68 ARG A CA 1
ATOM 556 C C . ARG A 1 69 ? -18.609 -22.526 19.744 1.00 20.28 68 ARG A C 1
ATOM 557 O O . ARG A 1 69 ? -19.373 -21.634 20.130 1.00 20.40 68 ARG A O 1
ATOM 565 N N . ASP A 1 70 ? -19.012 -23.788 19.573 1.00 17.52 69 ASP A N 1
ATOM 566 C CA . ASP A 1 70 ? -20.416 -24.142 19.754 1.00 19.46 69 ASP A CA 1
ATOM 567 C C . ASP A 1 70 ? -20.872 -23.943 21.189 1.00 21.22 69 ASP A C 1
ATOM 568 O O . ASP A 1 70 ? -22.030 -23.579 21.424 1.00 19.04 69 ASP A O 1
ATOM 573 N N . GLN A 1 71 ? -19.988 -24.172 22.163 0.97 18.68 70 GLN A N 1
ATOM 574 C CA . GLN A 1 71 ? -20.366 -23.921 23.551 0.97 21.79 70 GLN A CA 1
ATOM 575 C C . GLN A 1 71 ? -20.620 -22.436 23.794 0.97 22.31 70 GLN A C 1
ATOM 576 O O . GLN A 1 71 ? -21.570 -22.068 24.499 0.97 23.77 70 GLN A O 1
ATOM 582 N N . TYR A 1 72 ? -19.795 -21.567 23.201 0.84 18.68 71 TYR A N 1
ATOM 583 C CA . TYR A 1 72 ? -20.026 -20.129 23.303 0.84 17.20 71 TYR A CA 1
ATOM 584 C C . TYR A 1 72 ? -21.301 -19.724 22.579 0.84 16.52 71 TYR A C 1
ATOM 585 O O . TYR A 1 72 ? -22.066 -18.887 23.072 0.84 18.84 71 TYR A O 1
ATOM 594 N N . MET A 1 73 ? -21.526 -20.276 21.391 1.00 17.83 72 MET A N 1
ATOM 595 C CA . MET A 1 73 ? -22.709 -19.906 20.628 1.00 19.97 72 MET A CA 1
ATOM 596 C C . MET A 1 73 ? -23.979 -20.258 21.384 1.00 20.13 72 MET A C 1
ATOM 597 O O . MET A 1 73 ? -24.955 -19.501 21.354 1.00 20.03 72 MET A O 1
ATOM 602 N N . ARG A 1 74 ? -23.981 -21.399 22.083 1.00 18.43 73 ARG A N 1
ATOM 603 C CA . ARG A 1 74 ? -25.218 -21.843 22.786 1.00 19.89 73 ARG A CA 1
ATOM 604 C C . ARG A 1 74 ? -25.599 -20.800 23.849 1.00 22.77 73 ARG A C 1
ATOM 605 O O . ARG A 1 74 ? -26.781 -20.605 24.052 1.00 25.58 73 ARG A O 1
ATOM 608 N N . THR A 1 75 ? -24.637 -20.135 24.480 1.00 23.60 74 THR A N 1
ATOM 609 C CA A THR A 1 75 ? -24.932 -19.126 25.492 0.36 28.72 74 THR A CA 1
ATOM 610 C CA B THR A 1 75 ? -24.989 -19.145 25.488 0.64 29.42 74 THR A CA 1
ATOM 611 C C . THR A 1 75 ? -25.363 -17.794 24.893 1.00 27.17 74 THR A C 1
ATOM 612 O O . THR A 1 75 ? -25.975 -16.979 25.592 1.00 26.56 74 THR A O 1
ATOM 619 N N . GLY A 1 76 ? -25.049 -17.545 23.625 1.00 21.11 75 GLY A N 1
ATOM 620 C CA . GLY A 1 76 ? -25.196 -16.212 23.081 1.00 20.64 75 GLY A CA 1
ATOM 621 C C . GLY A 1 76 ? -26.619 -15.841 22.710 1.00 20.02 75 GLY A C 1
ATOM 622 O O . GLY A 1 76 ? -27.457 -16.679 22.367 1.00 23.09 75 GLY A O 1
ATOM 623 N N . GLU A 1 77 ? -26.881 -14.539 22.760 1.00 14.21 76 GLU A N 1
ATOM 624 C CA . GLU A 1 77 ? -28.177 -13.991 22.394 1.00 16.31 76 GLU A CA 1
ATOM 625 C C . GLU A 1 77 ? -28.181 -13.386 21.002 1.00 16.70 76 GLU A C 1
ATOM 626 O O . GLU A 1 77 ? -29.238 -13.320 20.369 1.00 20.20 76 GLU A O 1
ATOM 632 N N . GLY A 1 78 ? -27.033 -12.922 20.530 1.00 13.48 77 GLY A N 1
ATOM 633 C CA . GLY A 1 78 ? -26.949 -12.316 19.213 1.00 14.02 77 GLY A CA 1
ATOM 634 C C . GLY A 1 78 ? -25.561 -12.544 18.664 1.00 12.21 77 GLY A C 1
ATOM 635 O O . GLY A 1 78 ? -24.611 -12.772 19.419 1.00 11.81 77 GLY A O 1
ATOM 636 N N . PHE A 1 79 ? -25.446 -12.474 17.336 1.00 12.10 78 PHE A N 1
ATOM 637 C CA . PHE A 1 79 ? -24.232 -12.926 16.664 1.00 12.54 78 PHE A CA 1
ATOM 638 C C . PHE A 1 79 ? -23.731 -11.888 15.677 1.00 11.05 78 PHE A C 1
ATOM 639 O O . PHE A 1 79 ? -24.493 -11.413 14.834 1.00 12.85 78 PHE A O 1
ATOM 647 N N . LEU A 1 80 ? -22.461 -11.518 15.799 1.00 11.46 79 LEU A N 1
ATOM 648 C CA A LEU A 1 80 ? -21.781 -10.774 14.751 0.33 13.59 79 LEU A CA 1
ATOM 649 C CA B LEU A 1 80 ? -21.768 -10.771 14.755 0.67 12.83 79 LEU A CA 1
ATOM 650 C C . LEU A 1 80 ? -21.152 -11.788 13.824 1.00 11.95 79 LEU A C 1
ATOM 651 O O . LEU A 1 80 ? -20.304 -12.590 14.244 1.00 12.91 79 LEU A O 1
ATOM 660 N N . CYS A 1 81 ? -21.569 -11.790 12.560 1.00 12.61 80 CYS A N 1
ATOM 661 C CA . CYS A 1 81 ? -21.070 -12.731 11.567 1.00 12.75 80 CYS A CA 1
ATOM 662 C C . CYS A 1 81 ? -20.105 -11.958 10.682 1.00 11.88 80 CYS A C 1
ATOM 663 O O . CYS A 1 81 ? -20.529 -11.123 9.868 1.00 12.05 80 CYS A O 1
ATOM 666 N N . VAL A 1 82 ? -18.811 -12.227 10.847 1.00 10.29 81 VAL A N 1
ATOM 667 C CA . VAL A 1 82 ? -17.755 -11.392 10.288 1.00 11.30 81 VAL A CA 1
ATOM 668 C C . VAL A 1 82 ? -17.112 -12.106 9.106 1.00 9.95 81 VAL A C 1
ATOM 669 O O . VAL A 1 82 ? -16.776 -13.292 9.194 1.00 10.61 81 VAL A O 1
ATOM 673 N N . PHE A 1 83 ? -16.928 -11.380 8.007 1.00 10.82 82 PHE A N 1
ATOM 674 C CA . PHE A 1 83 ? -16.072 -11.811 6.908 1.00 10.57 82 PHE A CA 1
ATOM 675 C C . PHE A 1 83 ? -15.067 -10.703 6.639 1.00 9.95 82 PHE A C 1
ATOM 676 O O . PHE A 1 83 ? -15.214 -9.574 7.112 1.00 10.55 82 PHE A O 1
ATOM 684 N N . ALA A 1 84 ? -14.029 -11.017 5.874 1.00 10.25 83 ALA A N 1
ATOM 685 C CA . ALA A 1 84 ? -13.053 -10.011 5.478 1.00 11.39 83 ALA A CA 1
ATOM 686 C C . ALA A 1 84 ? -13.227 -9.669 4.004 1.00 10.63 83 ALA A C 1
ATOM 687 O O . ALA A 1 84 ? -13.465 -10.558 3.173 1.00 11.50 83 ALA A O 1
ATOM 689 N N . ILE A 1 85 ? -13.084 -8.381 3.684 1.00 10.96 84 ILE A N 1
ATOM 690 C CA . ILE A 1 85 ? -13.382 -7.903 2.327 1.00 11.11 84 ILE A CA 1
ATOM 691 C C . ILE A 1 85 ? -12.323 -8.309 1.301 1.00 11.78 84 ILE A C 1
ATOM 692 O O . ILE A 1 85 ? -12.441 -7.971 0.115 1.00 11.84 84 ILE A O 1
ATOM 697 N N . ASN A 1 86 ? -11.288 -9.021 1.753 1.00 12.23 85 ASN A N 1
ATOM 698 C CA . ASN A 1 86 ? -10.255 -9.567 0.879 1.00 12.41 85 ASN A CA 1
ATOM 699 C C . ASN A 1 86 ? -10.252 -11.092 0.862 1.00 12.21 85 ASN A C 1
ATOM 700 O O . ASN A 1 86 ? -9.255 -11.700 0.468 1.00 13.27 85 ASN A O 1
ATOM 705 N N . ASN A 1 87 ? -11.331 -11.731 1.302 1.00 12.14 86 ASN A N 1
ATOM 706 C CA . ASN A 1 87 ? -11.366 -13.192 1.434 1.00 12.08 86 ASN A CA 1
ATOM 707 C C . ASN A 1 87 ? -12.768 -13.645 1.031 1.00 11.71 86 ASN A C 1
ATOM 708 O O . ASN A 1 87 ? -13.693 -13.664 1.850 1.00 12.37 86 ASN A O 1
ATOM 713 N N . THR A 1 88 ? -12.907 -14.000 -0.244 1.00 13.10 87 THR A N 1
ATOM 714 C CA . THR A 1 88 ? -14.216 -14.365 -0.773 1.00 12.23 87 THR A CA 1
ATOM 715 C C . THR A 1 88 ? -14.757 -15.632 -0.122 1.00 14.47 87 THR A C 1
ATOM 716 O O . THR A 1 88 ? -15.965 -15.727 0.128 1.00 13.53 87 THR A O 1
ATOM 720 N N . LYS A 1 89 ? -13.888 -16.595 0.209 1.00 14.27 88 LYS A N 1
ATOM 721 C CA . LYS A 1 89 ? -14.369 -17.799 0.890 1.00 13.28 88 LYS A CA 1
ATOM 722 C C . LYS A 1 89 ? -14.974 -17.460 2.256 1.00 11.76 88 LYS A C 1
ATOM 723 O O . LYS A 1 89 ? -15.999 -18.033 2.642 1.00 13.49 88 LYS A O 1
ATOM 729 N N . SER A 1 90 ? -14.368 -16.516 2.990 1.00 11.90 89 SER A N 1
ATOM 730 C CA . SER A 1 90 ? -14.937 -16.106 4.277 1.00 10.99 89 SER A CA 1
ATOM 731 C C . SER A 1 90 ? -16.313 -15.487 4.099 1.00 12.00 89 SER A C 1
ATOM 732 O O . SER A 1 90 ? -17.189 -15.650 4.952 1.00 12.29 89 SER A O 1
ATOM 735 N N . PHE A 1 91 ? -16.520 -14.790 2.988 1.00 11.45 90 PHE A N 1
ATOM 736 C CA . PHE A 1 91 ? -17.819 -14.219 2.668 1.00 11.17 90 PHE A CA 1
ATOM 737 C C . PHE A 1 91 ? -18.812 -15.315 2.312 1.00 11.83 90 PHE A C 1
ATOM 738 O O . PHE A 1 91 ? -19.940 -15.335 2.823 1.00 13.58 90 PHE A O 1
ATOM 746 N N . GLU A 1 92 ? -18.400 -16.249 1.456 1.00 13.17 91 GLU A N 1
ATOM 747 C CA . GLU A 1 92 ? -19.287 -17.346 1.079 1.00 15.14 91 GLU A CA 1
ATOM 748 C C . GLU A 1 92 ? -19.647 -18.184 2.292 1.00 16.25 91 GLU A C 1
ATOM 749 O O . GLU A 1 92 ? -20.785 -18.650 2.424 1.00 19.48 91 GLU A O 1
ATOM 755 N N . ASP A 1 93 ? -18.707 -18.349 3.211 1.00 13.36 92 ASP A N 1
ATOM 756 C CA . ASP A 1 93 ? -18.948 -19.182 4.379 1.00 15.66 92 ASP A CA 1
ATOM 757 C C . ASP A 1 93 ? -19.807 -18.515 5.439 1.00 13.47 92 ASP A C 1
ATOM 758 O O . ASP A 1 93 ? -20.103 -19.160 6.454 1.00 15.19 92 ASP A O 1
ATOM 763 N N . ILE A 1 94 ? -20.239 -17.266 5.238 1.00 13.49 93 ILE A N 1
ATOM 764 C CA . ILE A 1 94 ? -21.237 -16.696 6.141 1.00 13.39 93 ILE A CA 1
ATOM 765 C C . ILE A 1 94 ? -22.450 -17.610 6.212 1.00 14.38 93 ILE A C 1
ATOM 766 O O . ILE A 1 94 ? -23.052 -17.785 7.278 1.00 14.91 93 ILE A O 1
ATOM 771 N N . HIS A 1 95 ? -22.801 -18.242 5.094 1.00 13.68 94 HIS A N 1
ATOM 772 C CA . HIS A 1 95 ? -23.914 -19.182 5.097 1.00 13.35 94 HIS A CA 1
ATOM 773 C C . HIS A 1 95 ? -23.660 -20.329 6.068 1.00 15.35 94 HIS A C 1
ATOM 774 O O . HIS A 1 95 ? -24.567 -20.740 6.804 1.00 15.40 94 HIS A O 1
ATOM 781 N N . HIS A 1 96 ? -22.434 -20.861 6.074 1.00 13.78 95 HIS A N 1
ATOM 782 C CA . HIS A 1 96 ? -22.055 -21.905 7.027 1.00 14.75 95 HIS A CA 1
ATOM 783 C C . HIS A 1 96 ? -22.258 -21.438 8.462 1.00 15.09 95 HIS A C 1
ATOM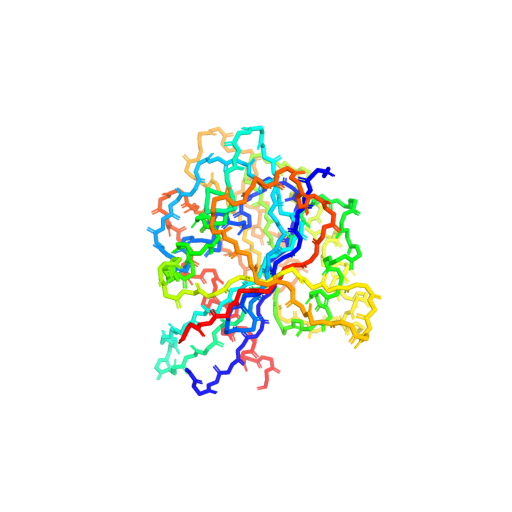 784 O O . HIS A 1 96 ? -22.846 -22.154 9.276 1.00 13.89 95 HIS A O 1
ATOM 791 N N . TYR A 1 97 ? -21.792 -20.233 8.786 1.00 13.57 96 TYR A N 1
ATOM 792 C CA . TYR A 1 97 ? -21.921 -19.747 10.155 1.00 13.65 96 TYR A CA 1
ATOM 793 C C . TYR A 1 97 ? -23.376 -19.523 10.530 1.00 16.28 96 TYR A C 1
ATOM 794 O O . TYR A 1 97 ? -23.790 -19.862 11.644 1.00 15.13 96 TYR A O 1
ATOM 803 N N . ARG A 1 98 ? -24.179 -18.986 9.616 1.00 13.97 97 ARG A N 1
ATOM 804 C CA . ARG A 1 98 ? -25.599 -18.829 9.906 1.00 14.60 97 ARG A CA 1
ATOM 805 C C . ARG A 1 98 ? -26.259 -20.181 10.146 1.00 16.64 97 ARG A C 1
ATOM 806 O O . ARG A 1 98 ? -27.086 -20.328 11.055 1.00 16.95 97 ARG A O 1
ATOM 814 N N . GLU A 1 99 ? -25.897 -21.191 9.354 1.00 14.68 98 GLU A N 1
ATOM 815 C CA . GLU A 1 99 ? -26.453 -22.523 9.564 1.00 15.45 98 GLU A CA 1
ATOM 816 C C . GLU A 1 99 ? -26.008 -23.104 10.900 1.00 15.19 98 GLU A C 1
ATOM 817 O O . GLU A 1 99 ? -26.785 -23.802 11.564 1.00 15.95 98 GLU A O 1
ATOM 823 N N A GLN A 1 100 ? -24.758 -22.864 11.293 0.58 14.16 99 GLN A N 1
ATOM 824 N N B GLN A 1 100 ? -24.778 -22.805 11.329 0.42 14.69 99 GLN A N 1
ATOM 825 C CA A GLN A 1 100 ? -24.307 -23.310 12.606 0.58 16.33 99 GLN A CA 1
ATOM 826 C CA B GLN A 1 100 ? -24.287 -23.304 12.612 0.42 16.09 99 GLN A CA 1
ATOM 827 C C A GLN A 1 100 ? -25.136 -22.659 13.706 0.58 15.37 99 GLN A C 1
ATOM 828 C C B GLN A 1 100 ? -24.953 -22.598 13.788 0.42 14.13 99 GLN A C 1
ATOM 829 O O A GLN A 1 100 ? -25.610 -23.339 14.627 0.58 13.44 99 GLN A O 1
ATOM 830 O O B GLN A 1 100 ? -25.093 -23.187 14.867 0.42 12.45 99 GLN A O 1
ATOM 841 N N . ILE A 1 101 ? -25.355 -21.342 13.602 1.00 16.42 100 ILE A N 1
ATOM 842 C CA . ILE A 1 101 ? -26.164 -20.645 14.603 1.00 17.33 100 ILE A CA 1
ATOM 843 C C . ILE A 1 101 ? -27.556 -21.255 14.689 1.00 18.43 100 ILE A C 1
ATOM 844 O O . ILE A 1 101 ? -28.052 -21.557 15.781 1.00 19.87 100 ILE A O 1
ATOM 849 N N . LYS A 1 102 ? -28.210 -21.444 13.547 1.00 17.83 101 LYS A N 1
ATOM 850 C CA . LYS A 1 102 ? -29.524 -22.079 13.537 1.00 18.80 101 LYS A CA 1
ATOM 851 C C . LYS A 1 102 ? -29.487 -23.448 14.206 1.00 20.79 101 LYS A C 1
ATOM 852 O O . LYS A 1 102 ? -30.403 -23.805 14.956 1.00 20.98 101 LYS A O 1
ATOM 858 N N . ARG A 1 103 ? -28.426 -24.221 13.965 1.00 17.64 102 ARG A N 1
ATOM 859 C CA . ARG A 1 103 ? -28.327 -25.561 14.531 1.00 16.59 102 ARG A CA 1
ATOM 860 C C . ARG A 1 103 ? -28.168 -25.512 16.047 1.00 14.78 102 ARG A C 1
ATOM 861 O O . ARG A 1 103 ? -28.879 -26.216 16.781 1.00 19.58 102 ARG A O 1
ATOM 869 N N . VAL A 1 104 ? -27.244 -24.685 16.532 1.00 15.24 103 VAL A N 1
ATOM 870 C CA A VAL A 1 104 ? -26.930 -24.645 17.959 0.78 17.77 103 VAL A CA 1
ATOM 871 C CA B VAL A 1 104 ? -26.955 -24.679 17.961 0.22 18.79 103 VAL A CA 1
ATOM 872 C C . VAL A 1 104 ? -28.037 -23.949 18.745 1.00 22.20 103 VAL A C 1
ATOM 873 O O . VAL A 1 104 ? -28.323 -24.312 19.893 1.00 25.55 103 VAL A O 1
ATOM 880 N N . LYS A 1 105 ? -28.665 -22.934 18.159 1.00 21.73 104 LYS A N 1
ATOM 881 C CA . LYS A 1 105 ? -29.746 -22.224 18.832 1.00 22.43 104 LYS A CA 1
ATOM 882 C C . LYS A 1 105 ? -31.103 -22.870 18.603 1.00 29.80 104 LYS A C 1
ATOM 883 O O . LYS A 1 105 ? -32.096 -22.415 19.181 1.00 36.81 104 LYS A O 1
ATOM 889 N N . ASP A 1 106 ? -31.164 -23.923 17.781 1.00 29.21 105 ASP A N 1
ATOM 890 C CA . ASP A 1 106 ? -32.409 -24.629 17.484 1.00 27.87 105 ASP A CA 1
ATOM 891 C C . ASP A 1 106 ? -33.507 -23.671 17.032 1.00 34.05 105 ASP A C 1
ATOM 892 O O . ASP A 1 106 ? -34.688 -23.873 17.324 1.00 38.18 105 ASP A O 1
ATOM 897 N N . SER A 1 107 ? -33.123 -22.618 16.315 1.00 34.20 106 SER A N 1
ATOM 898 C CA . SER A 1 107 ? -34.049 -21.548 15.979 1.00 31.41 106 SER A CA 1
ATOM 899 C C . SER A 1 107 ? -33.588 -20.863 14.704 1.00 38.01 106 SER A C 1
ATOM 900 O O . SER A 1 107 ? -32.388 -20.726 14.452 1.00 30.43 106 SER A O 1
ATOM 903 N N . GLU A 1 108 ? -34.557 -20.429 13.903 0.82 41.45 107 GLU A N 1
ATOM 904 C CA . GLU A 1 108 ? -34.285 -19.631 12.717 0.82 42.27 107 GLU A CA 1
ATOM 905 C C . GLU A 1 108 ? -34.450 -18.138 12.972 0.82 41.11 107 GLU A C 1
ATOM 906 O O . GLU A 1 108 ? -34.356 -17.344 12.031 0.82 44.04 107 GLU A O 1
ATOM 912 N N . ASP A 1 109 ? -34.669 -17.742 14.222 1.00 35.33 108 ASP A N 1
ATOM 913 C CA . ASP A 1 109 ? -35.067 -16.384 14.584 1.00 32.45 108 ASP A CA 1
ATOM 914 C C . ASP A 1 109 ? -34.076 -15.843 15.609 1.00 25.54 108 ASP A C 1
ATOM 915 O O . ASP A 1 109 ? -34.436 -15.608 16.765 1.00 37.39 108 ASP A O 1
ATOM 920 N N . VAL A 1 110 ? -32.832 -15.638 15.187 1.00 23.50 109 VAL A N 1
ATOM 921 C CA . VAL A 1 110 ? -31.737 -15.292 16.083 1.00 19.79 109 VAL A CA 1
ATOM 922 C C . VAL A 1 110 ? -31.146 -13.959 15.641 1.00 17.35 109 VAL A C 1
ATOM 923 O O . VAL A 1 110 ? -30.790 -13.818 14.468 1.00 18.57 109 VAL A O 1
ATOM 927 N N . PRO A 1 111 ? -31.001 -12.973 16.523 1.00 14.33 110 PRO A N 1
ATOM 928 C CA . PRO A 1 111 ? -30.393 -11.692 16.127 1.00 16.27 110 PRO A CA 1
ATOM 929 C C . PRO A 1 111 ? -28.992 -11.863 15.562 1.00 14.66 110 PRO A C 1
ATOM 930 O O . PRO A 1 111 ? -28.143 -12.538 16.143 1.00 13.47 110 PRO A O 1
ATOM 934 N N . MET A 1 112 ? -28.747 -11.205 14.433 1.00 14.34 111 MET A N 1
ATOM 935 C CA . MET A 1 112 ? -27.515 -11.369 13.681 1.00 14.47 111 MET A CA 1
ATOM 936 C C . MET A 1 112 ? -27.226 -10.080 12.931 1.00 12.60 111 MET A C 1
ATOM 937 O O . MET A 1 112 ? -28.150 -9.420 12.448 1.00 14.41 111 MET A O 1
ATOM 942 N N . VAL A 1 113 ? -25.944 -9.748 12.802 1.00 11.52 112 VAL A N 1
ATOM 943 C CA . VAL A 1 113 ? -25.492 -8.617 11.999 1.00 13.05 112 VAL A CA 1
ATOM 944 C C . VAL A 1 113 ? -24.334 -9.091 11.142 1.00 11.52 112 VAL A C 1
ATOM 945 O O . VAL A 1 113 ? -23.463 -9.824 11.621 1.00 12.92 112 VAL A O 1
ATOM 949 N N . LEU A 1 114 ? -24.350 -8.719 9.862 1.00 10.61 113 LEU A N 1
ATOM 950 C CA . LEU A 1 114 ? -23.257 -9.039 8.951 1.00 10.99 113 LEU A CA 1
ATOM 951 C C . LEU A 1 114 ? -22.207 -7.940 8.983 1.00 10.79 113 LEU A C 1
ATOM 952 O O . LEU A 1 114 ? -22.530 -6.760 8.822 1.00 12.38 113 LEU A O 1
ATOM 957 N N . VAL A 1 115 ? -20.951 -8.325 9.191 1.00 10.45 114 VAL A N 1
ATOM 958 C CA . VAL A 1 115 ? -19.861 -7.365 9.307 1.00 11.75 114 VAL A CA 1
ATOM 959 C C . VAL A 1 115 ? -18.830 -7.686 8.238 1.00 10.89 114 VAL A C 1
ATOM 960 O O . VAL A 1 115 ? -18.319 -8.812 8.184 1.00 10.50 114 VAL A O 1
ATOM 964 N N . GLY A 1 116 ? -18.528 -6.703 7.389 1.00 11.16 115 GLY A N 1
ATOM 965 C CA . GLY A 1 116 ? -17.441 -6.839 6.430 1.00 10.81 115 GLY A CA 1
ATOM 966 C C . GLY A 1 116 ? -16.235 -6.049 6.894 1.00 10.20 115 GLY A C 1
ATOM 967 O O . GLY A 1 116 ? -16.247 -4.816 6.854 1.00 12.00 115 GLY A O 1
ATOM 968 N N . ASN A 1 117 ? -15.202 -6.741 7.367 1.00 10.16 116 ASN A N 1
ATOM 969 C CA . ASN A 1 117 ? -14.068 -6.107 8.019 1.00 10.55 116 ASN A CA 1
ATOM 970 C C . ASN A 1 117 ? -12.868 -5.984 7.079 1.00 11.73 116 ASN A C 1
ATOM 971 O O . ASN A 1 117 ? -12.784 -6.644 6.041 1.00 12.07 116 ASN A O 1
ATOM 976 N N . LYS A 1 118 ? -11.923 -5.133 7.487 1.00 10.63 117 LYS A N 1
ATOM 977 C CA . LYS A 1 118 ? -10.658 -4.833 6.812 1.00 12.07 117 LYS A CA 1
ATOM 978 C C . LYS A 1 118 ? -10.843 -3.840 5.672 1.00 11.85 117 LYS A C 1
ATOM 979 O O . LYS A 1 118 ? -10.077 -3.850 4.703 1.00 12.30 117 LYS A O 1
ATOM 985 N N . CYS A 1 119 ? -11.828 -2.950 5.796 1.00 11.29 118 CYS A N 1
ATOM 986 C CA . CYS A 1 119 ? -12.138 -2.020 4.706 1.00 12.74 118 CYS A CA 1
ATOM 987 C C . CYS A 1 119 ? -11.051 -0.986 4.445 1.00 12.08 118 CYS A C 1
ATOM 988 O O . CYS A 1 119 ? -11.118 -0.295 3.417 1.00 14.18 118 CYS A O 1
ATOM 991 N N . ASP A 1 120 ? -10.056 -0.871 5.326 1.00 12.48 119 ASP A N 1
ATOM 992 C CA . ASP A 1 120 ? -8.906 -0.006 5.094 1.00 12.63 119 ASP A CA 1
ATOM 993 C C . ASP A 1 120 ? -7.930 -0.583 4.074 1.00 12.90 119 ASP A C 1
ATOM 994 O O . ASP A 1 120 ? -7.041 0.139 3.630 1.00 13.45 119 ASP A O 1
ATOM 999 N N . LEU A 1 121 ? -8.060 -1.853 3.713 1.00 13.03 120 LEU A N 1
ATOM 1000 C CA . LEU A 1 121 ? -7.087 -2.476 2.826 1.00 13.16 120 LEU A CA 1
ATOM 1001 C C . LEU A 1 121 ? -7.227 -1.965 1.392 1.00 14.25 120 LEU A C 1
ATOM 1002 O O . LEU A 1 121 ? -8.315 -1.568 0.955 1.00 13.64 120 LEU A O 1
ATOM 1007 N N . PRO A 1 122 ? -6.140 -1.984 0.634 1.00 13.94 121 PRO A N 1
ATOM 1008 C CA . PRO A 1 122 ? -6.235 -1.749 -0.808 1.00 14.41 121 PRO A CA 1
ATOM 1009 C C . PRO A 1 122 ? -6.769 -2.995 -1.498 1.00 14.20 121 PRO A C 1
ATOM 1010 O O . PRO A 1 122 ? -6.799 -4.092 -0.940 1.00 14.33 121 PRO A O 1
ATOM 1014 N N . SER A 1 123 ? -7.215 -2.801 -2.732 1.00 14.54 122 SER A N 1
ATOM 1015 C CA . SER A 1 123 ? -7.513 -3.918 -3.632 1.00 14.59 122 SER A CA 1
ATOM 1016 C C . SER A 1 123 ? -8.605 -4.826 -3.073 1.00 14.98 122 SER A C 1
ATOM 1017 O O . SER A 1 123 ? -8.559 -6.048 -3.223 1.00 14.61 122 SER A O 1
ATOM 1020 N N . ARG A 1 124 ? -9.607 -4.219 -2.448 1.00 13.56 123 ARG A N 1
ATOM 1021 C CA . ARG A 1 124 ? -10.740 -4.972 -1.938 1.00 13.41 123 ARG A CA 1
ATOM 1022 C C . ARG A 1 124 ? -11.385 -5.805 -3.038 1.00 13.21 123 ARG A C 1
ATOM 1023 O O . ARG A 1 124 ? -11.528 -5.351 -4.176 1.00 14.86 123 ARG A O 1
ATOM 1031 N N . THR A 1 125 ? -11.778 -7.035 -2.691 1.00 12.92 124 THR A N 1
ATOM 1032 C CA . THR A 1 125 ? -12.296 -7.990 -3.662 1.00 13.85 124 THR A CA 1
ATOM 1033 C C . THR A 1 125 ? -13.735 -8.440 -3.424 1.00 14.25 124 THR A C 1
ATOM 1034 O O . THR A 1 125 ? -14.338 -8.990 -4.347 1.00 17.18 124 THR A O 1
ATOM 1038 N N . VAL A 1 126 ? -14.304 -8.217 -2.245 1.00 14.73 125 VAL A N 1
ATOM 1039 C CA . VAL A 1 126 ? -15.724 -8.453 -1.994 1.00 13.69 125 VAL A CA 1
ATOM 1040 C C . VAL A 1 126 ? -16.404 -7.093 -2.024 1.00 15.49 125 VAL A C 1
ATOM 1041 O O . VAL A 1 126 ? -16.206 -6.279 -1.119 1.00 19.26 125 VAL A O 1
AT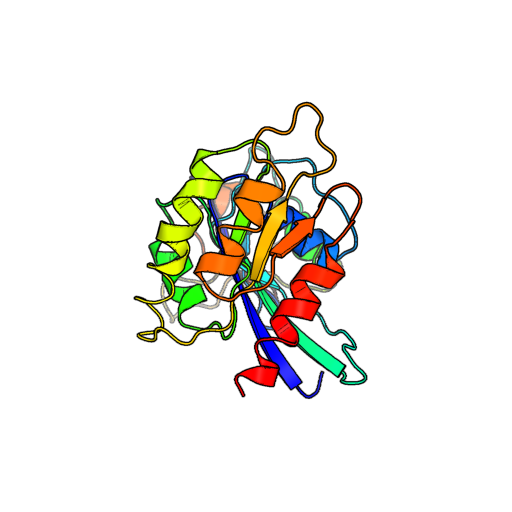OM 1045 N N . ASP A 1 127 ? -17.219 -6.843 -3.042 1.00 19.39 126 ASP A N 1
ATOM 1046 C CA A ASP A 1 127 ? -17.736 -5.498 -3.246 0.47 25.23 126 ASP A CA 1
ATOM 1047 C CA B ASP A 1 127 ? -17.736 -5.500 -3.248 0.53 25.21 126 ASP A CA 1
ATOM 1048 C C . ASP A 1 127 ? -18.984 -5.246 -2.402 1.00 25.14 126 ASP A C 1
ATOM 1049 O O . ASP A 1 127 ? -19.594 -6.162 -1.836 1.00 22.59 126 ASP A O 1
ATOM 1058 N N . THR A 1 128 ? -19.355 -3.966 -2.327 1.00 23.98 127 THR A N 1
ATOM 1059 C CA . THR A 1 128 ? -20.468 -3.542 -1.490 1.00 26.05 127 THR A CA 1
ATOM 1060 C C . THR A 1 128 ? -21.772 -4.198 -1.920 1.00 23.71 127 THR A C 1
ATOM 1061 O O . THR A 1 128 ? -22.587 -4.584 -1.073 1.00 23.94 127 THR A O 1
ATOM 1065 N N . LYS A 1 129 ? -21.985 -4.342 -3.230 1.00 25.38 128 LYS A N 1
ATOM 1066 C CA . LYS A 1 129 ? -23.225 -4.935 -3.726 1.00 22.63 128 LYS A CA 1
ATOM 1067 C C . LYS A 1 129 ? -23.362 -6.397 -3.306 1.00 24.78 128 LYS A C 1
ATOM 1068 O O . LYS A 1 129 ? -24.443 -6.827 -2.882 1.00 22.95 128 LYS A O 1
ATOM 1074 N N . GLN A 1 130 ? -22.283 -7.176 -3.427 1.00 21.76 129 GLN A N 1
ATOM 1075 C CA . GLN A 1 130 ? -22.288 -8.557 -2.945 1.00 20.05 129 GLN A CA 1
ATOM 1076 C C . GLN A 1 130 ? -22.685 -8.611 -1.475 1.00 14.42 129 GLN A C 1
ATOM 1077 O O . GLN A 1 130 ? -23.534 -9.417 -1.069 1.00 16.63 129 GLN A O 1
ATOM 1083 N N . ALA A 1 131 ? -22.054 -7.767 -0.666 1.00 16.36 130 ALA A N 1
ATOM 1084 C CA . ALA A 1 131 ? -22.249 -7.824 0.777 1.00 15.35 130 ALA A CA 1
ATOM 1085 C C . ALA A 1 131 ? -23.664 -7.410 1.153 1.00 16.39 130 ALA A C 1
ATOM 1086 O O . ALA A 1 131 ? -24.319 -8.062 1.978 1.00 14.05 130 ALA A O 1
ATOM 1088 N N . GLN A 1 132 ? -24.152 -6.321 0.563 1.00 16.48 131 GLN A N 1
ATOM 1089 C CA . GLN A 1 132 ? -25.505 -5.879 0.879 1.00 16.71 131 GLN A CA 1
ATOM 1090 C C . GLN A 1 132 ? -26.552 -6.877 0.401 1.00 16.49 131 GLN A C 1
ATOM 1091 O O . GLN A 1 132 ? -27.573 -7.065 1.072 1.00 16.21 131 GLN A O 1
ATOM 1097 N N . ASP A 1 133 ? -26.318 -7.542 -0.738 1.00 16.16 132 ASP A N 1
ATOM 1098 C CA A ASP A 1 133 ? -27.244 -8.567 -1.202 0.47 18.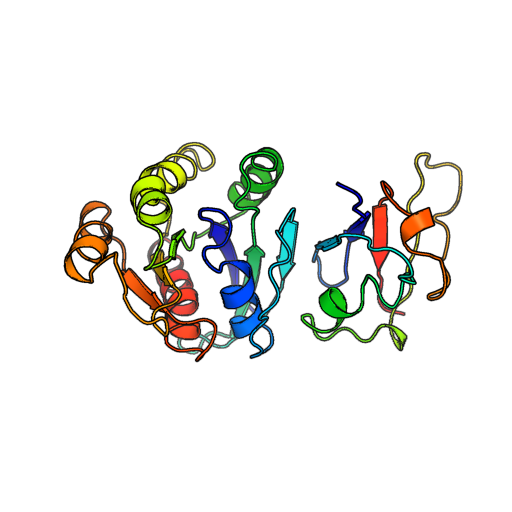47 132 ASP A CA 1
ATOM 1099 C CA B ASP A 1 133 ? -27.255 -8.559 -1.194 0.53 18.47 132 ASP A CA 1
ATOM 1100 C C . ASP A 1 133 ? -27.302 -9.741 -0.229 0.96 13.82 132 ASP A C 1
ATOM 1101 O O . ASP A 1 133 ? -28.371 -10.291 0.034 0.81 13.86 132 ASP A O 1
ATOM 1110 N N . LEU A 1 134 ? -26.142 -10.147 0.307 1.00 13.54 133 LEU A N 1
ATOM 1111 C CA . LEU A 1 134 ? -26.127 -11.255 1.264 1.00 14.55 133 LEU A CA 1
ATOM 1112 C C . LEU A 1 134 ? -26.878 -10.894 2.542 1.00 15.09 133 LEU A C 1
ATOM 1113 O O . LEU A 1 134 ? -27.696 -11.679 3.036 1.00 14.79 133 LEU A O 1
ATOM 1118 N N . ALA A 1 135 ? -26.607 -9.710 3.093 1.00 13.48 134 ALA A N 1
ATOM 1119 C CA . ALA A 1 135 ? -27.335 -9.262 4.275 1.00 13.26 134 ALA A CA 1
ATOM 1120 C C . ALA A 1 135 ? -28.828 -9.188 3.999 1.00 15.26 134 ALA A C 1
ATOM 1121 O O . ALA A 1 135 ? -29.645 -9.627 4.819 1.00 14.28 134 ALA A O 1
ATOM 1123 N N . ARG A 1 136 ? -29.195 -8.664 2.831 1.00 14.84 135 ARG A N 1
ATOM 1124 C CA . ARG A 1 136 ? -30.599 -8.588 2.462 1.00 14.64 135 ARG A CA 1
ATOM 1125 C C . ARG A 1 136 ? -31.216 -9.975 2.419 1.00 13.82 135 ARG A C 1
ATOM 1126 O O . ARG A 1 136 ? -32.347 -10.168 2.870 1.00 15.51 135 ARG A O 1
ATOM 1134 N N . SER A 1 137 ? -30.471 -10.961 1.908 1.00 15.22 136 SER A N 1
ATOM 1135 C CA . SER A 1 137 ? -31.021 -12.303 1.745 1.00 15.98 136 SER A CA 1
ATOM 1136 C C . SER A 1 137 ? -31.408 -12.934 3.074 1.00 17.21 136 SER A C 1
ATOM 1137 O O . SER A 1 137 ? -32.273 -13.816 3.105 1.00 18.28 136 SER A O 1
ATOM 1140 N N . TYR A 1 138 ? -30.807 -12.485 4.172 1.00 15.54 137 TYR A N 1
ATOM 1141 C CA . TYR A 1 138 ? -31.135 -12.958 5.510 1.00 15.96 137 TYR A CA 1
ATOM 1142 C C . TYR A 1 138 ? -31.966 -11.965 6.313 1.00 14.72 137 TYR A C 1
ATOM 1143 O O . TYR A 1 138 ? -32.300 -12.250 7.472 1.00 17.18 137 TYR A O 1
ATOM 1152 N N . GLY A 1 139 ? -32.280 -10.804 5.747 1.00 16.82 138 GLY A N 1
ATOM 1153 C CA . GLY A 1 139 ? -32.998 -9.775 6.474 1.00 15.57 138 GLY A CA 1
ATOM 1154 C C . GLY A 1 139 ? -32.228 -9.193 7.641 1.00 15.18 138 GLY A C 1
ATOM 1155 O O . GLY A 1 139 ? -32.823 -8.921 8.691 1.00 17.30 138 GLY A O 1
ATOM 1156 N N . ILE A 1 140 ? -30.925 -8.976 7.483 1.00 14.01 139 ILE A N 1
ATOM 1157 C CA . ILE A 1 140 ? -30.092 -8.494 8.586 1.00 14.33 139 ILE A CA 1
ATOM 1158 C C . ILE A 1 140 ? -29.326 -7.270 8.142 1.00 13.73 139 ILE A C 1
ATOM 1159 O O . ILE A 1 140 ? -29.107 -7.053 6.934 1.00 15.27 139 ILE A O 1
ATOM 1164 N N . PRO A 1 141 ? -28.861 -6.441 9.086 1.00 14.24 140 PRO A N 1
ATOM 1165 C CA . PRO A 1 141 ? -28.029 -5.288 8.724 1.00 15.36 140 PRO A CA 1
ATOM 1166 C C . PRO A 1 141 ? -26.642 -5.712 8.262 1.00 14.32 140 PRO A C 1
ATOM 1167 O O . PRO A 1 141 ? -26.127 -6.764 8.652 1.00 14.15 140 PRO A O 1
ATOM 1171 N N . PHE A 1 142 ? -26.038 -4.864 7.426 1.00 15.17 141 PHE A N 1
ATOM 1172 C CA . PHE A 1 142 ? -24.646 -4.997 7.011 1.00 14.57 141 PHE A CA 1
ATOM 1173 C C . PHE A 1 142 ? -23.885 -3.760 7.463 1.00 16.18 141 PHE A C 1
ATOM 1174 O O . PHE A 1 142 ? -24.310 -2.627 7.188 1.00 17.11 141 PHE A O 1
ATOM 1182 N N . ILE A 1 143 ? -22.773 -3.975 8.164 1.00 13.62 142 ILE A N 1
ATOM 1183 C CA . ILE A 1 143 ? -21.913 -2.897 8.640 1.00 13.48 142 ILE A CA 1
ATOM 1184 C C . ILE A 1 143 ? -20.505 -3.138 8.108 1.00 12.34 142 ILE A C 1
ATOM 1185 O O . ILE A 1 143 ? -19.939 -4.217 8.315 1.00 12.51 142 ILE A O 1
ATOM 1190 N N . GLU A 1 144 ? -19.945 -2.134 7.429 1.00 12.87 143 GLU A N 1
ATOM 1191 C CA . GLU A 1 144 ? -18.541 -2.161 7.043 1.00 12.79 143 GLU A CA 1
ATOM 1192 C C . GLU A 1 144 ? -17.674 -1.701 8.204 1.00 12.86 143 GLU A C 1
ATOM 1193 O O . GLU A 1 144 ? -17.980 -0.704 8.866 1.00 13.92 143 GLU A O 1
ATOM 1199 N N . THR A 1 145 ? -16.564 -2.403 8.430 1.00 11.83 144 THR A N 1
ATOM 1200 C CA . THR A 1 145 ? -15.688 -2.038 9.533 1.00 11.49 144 THR A CA 1
ATOM 1201 C C . THR A 1 145 ? -14.224 -2.076 9.124 1.00 11.29 144 THR A C 1
ATOM 1202 O O . THR A 1 145 ? -13.824 -2.745 8.164 1.00 11.77 144 THR A O 1
ATOM 1206 N N . SER A 1 146 ? -13.422 -1.368 9.911 1.00 11.64 145 SER A N 1
ATOM 1207 C CA . SER A 1 146 ? -11.975 -1.557 9.924 1.00 11.86 145 SER A CA 1
ATOM 1208 C C . SER A 1 146 ? -11.560 -1.568 11.383 1.00 12.82 145 SER A C 1
ATOM 1209 O O . SER A 1 146 ? -11.688 -0.546 12.068 1.00 13.17 145 SER A O 1
ATOM 1212 N N . ALA A 1 147 ? -11.067 -2.711 11.855 1.00 11.43 146 ALA A N 1
ATOM 1213 C CA . ALA A 1 147 ? -10.503 -2.726 13.195 1.00 13.64 146 ALA A CA 1
ATOM 1214 C C . ALA A 1 147 ? -9.260 -1.857 13.279 1.00 14.45 146 ALA A C 1
ATOM 1215 O O . ALA A 1 147 ? -8.880 -1.428 14.374 1.00 16.86 146 ALA A O 1
ATOM 1217 N N . LYS A 1 148 ? -8.609 -1.593 12.149 1.00 13.36 147 LYS A N 1
ATOM 1218 C CA . LYS A 1 148 ? -7.393 -0.790 12.166 1.00 14.13 147 LYS A CA 1
ATOM 1219 C C . LYS A 1 148 ? -7.703 0.686 12.409 1.00 15.45 147 LYS A C 1
ATOM 1220 O O . LYS A 1 148 ? -7.090 1.324 13.274 1.00 20.32 147 LYS A O 1
ATOM 1226 N N . THR A 1 149 ? -8.665 1.244 11.676 1.00 14.81 148 THR A N 1
ATOM 1227 C CA . THR A 1 149 ? -9.029 2.647 11.839 1.00 15.03 148 THR A CA 1
ATOM 1228 C C . THR A 1 149 ? -10.134 2.868 12.858 1.00 20.50 148 THR A C 1
ATOM 1229 O O . THR A 1 149 ? -10.399 4.025 13.209 1.00 21.70 148 THR A O 1
ATOM 1233 N N . ARG A 1 150 ? -10.791 1.803 13.315 1.00 15.30 149 ARG A N 1
ATOM 1234 C CA . ARG A 1 150 ? -11.933 1.815 14.229 1.00 15.92 149 ARG A CA 1
ATOM 1235 C C . ARG A 1 150 ? -13.241 2.155 13.520 1.00 16.88 149 ARG A C 1
ATOM 1236 O O . ARG A 1 150 ? -14.301 2.133 14.156 1.00 16.74 149 ARG A O 1
ATOM 1244 N N . GLN A 1 151 ? -13.213 2.431 12.223 0.97 15.53 150 GLN A N 1
ATOM 1245 C CA . GLN A 1 151 ? -14.450 2.758 11.469 0.97 18.21 150 GLN A CA 1
ATOM 1246 C C . GLN A 1 151 ? -15.441 1.600 11.622 0.97 14.09 150 GLN A C 1
ATOM 1247 O O . GLN A 1 151 ? -15.078 0.479 11.406 0.97 14.70 150 GLN A O 1
ATOM 1253 N N . GLY A 1 152 ? -16.658 1.926 12.047 1.00 14.15 151 GLY A N 1
ATOM 1254 C CA . GLY A 1 152 ? -17.742 0.978 12.105 1.00 14.57 151 GLY A CA 1
ATOM 1255 C C . GLY A 1 152 ? -17.765 0.069 13.314 1.00 12.80 151 GLY A C 1
ATOM 1256 O O . GLY A 1 152 ? -18.730 -0.686 13.467 1.00 13.89 151 GLY A O 1
ATOM 1257 N N . VAL A 1 153 ? -16.733 0.094 14.165 1.00 13.34 152 VAL A N 1
ATOM 1258 C CA . VAL A 1 153 ? -16.644 -0.885 15.251 1.00 14.01 152 VAL A CA 1
ATOM 1259 C C . VAL A 1 153 ? -17.809 -0.733 16.219 1.00 13.63 152 VAL A C 1
ATOM 1260 O O . VAL A 1 153 ? -18.524 -1.700 16.513 1.00 12.69 152 VAL A O 1
ATOM 1264 N N . ASP A 1 154 ? -18.018 0.479 16.730 1.00 13.47 153 ASP A N 1
ATOM 1265 C CA . ASP A 1 154 ? -19.133 0.700 17.642 1.00 15.09 153 ASP A CA 1
ATOM 1266 C C . ASP A 1 154 ? -20.452 0.417 16.945 1.00 14.52 153 ASP A C 1
ATOM 1267 O O . ASP A 1 154 ? -21.347 -0.211 17.524 1.00 15.99 153 ASP A O 1
ATOM 1272 N N . ASP A 1 155 ? -20.585 0.853 15.689 1.00 14.70 154 ASP A N 1
ATOM 1273 C CA . ASP A 1 155 ? -21.834 0.627 14.971 1.00 15.71 154 ASP A CA 1
ATOM 1274 C C . ASP A 1 155 ? -22.153 -0.860 14.871 1.00 15.21 154 ASP A C 1
ATOM 1275 O O . ASP A 1 155 ? -23.308 -1.263 15.045 1.00 14.16 154 ASP A O 1
ATOM 1280 N N . ALA A 1 156 ? -21.142 -1.690 14.619 1.00 13.73 155 ALA A N 1
ATOM 1281 C CA . ALA A 1 156 ? -21.391 -3.126 14.493 1.00 14.16 155 ALA A CA 1
ATOM 1282 C C . ALA A 1 156 ? -21.951 -3.711 15.786 1.00 13.37 155 ALA A C 1
ATOM 1283 O O . ALA A 1 156 ? -22.987 -4.384 15.781 1.00 13.18 155 ALA A O 1
ATOM 1285 N N . PHE A 1 157 ? -21.269 -3.470 16.909 1.00 13.02 156 PHE A N 1
ATOM 1286 C CA . PHE A 1 157 ? -21.716 -4.036 18.177 1.00 12.42 156 PHE A CA 1
ATOM 1287 C C . PHE A 1 157 ? -23.007 -3.390 18.660 1.00 12.07 156 PHE A C 1
ATOM 1288 O O . PHE A 1 157 ? -23.898 -4.090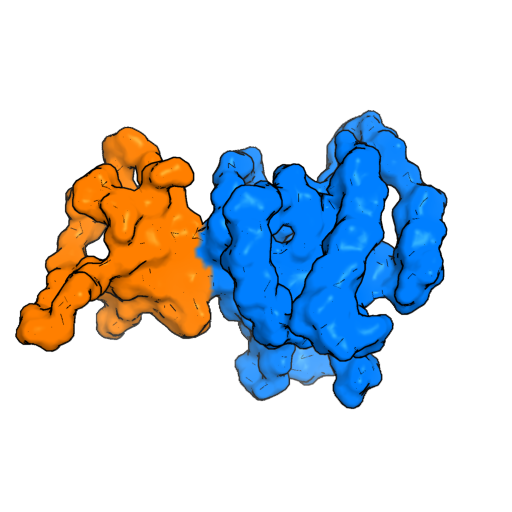 19.167 1.00 13.01 156 PHE A O 1
ATOM 1296 N N . TYR A 1 158 ? -23.133 -2.063 18.522 1.00 12.12 157 TYR A N 1
ATOM 1297 C CA . TYR A 1 158 ? -24.352 -1.404 18.992 1.00 12.87 157 TYR A CA 1
ATOM 1298 C C . TYR A 1 158 ? -25.554 -1.832 18.165 1.00 14.85 157 TYR A C 1
ATOM 1299 O O . TYR A 1 158 ? -26.654 -1.978 18.699 1.00 14.84 157 TYR A O 1
ATOM 1308 N N . THR A 1 159 ? -25.367 -2.020 16.853 1.00 14.05 158 THR A N 1
ATOM 1309 C CA . THR A 1 159 ? -26.467 -2.502 16.022 1.00 14.56 158 THR A CA 1
ATOM 1310 C C . THR A 1 159 ? -26.915 -3.888 16.466 1.00 13.47 158 THR A C 1
ATOM 1311 O O . THR A 1 159 ? -28.114 -4.175 16.503 1.00 15.18 158 THR A O 1
ATOM 1315 N N . LEU A 1 160 ? -25.967 -4.764 16.808 1.00 13.84 159 LEU A N 1
ATOM 1316 C CA . LEU A 1 160 ? -26.357 -6.084 17.296 1.00 13.63 159 LEU A CA 1
ATOM 1317 C C . LEU A 1 160 ? -27.156 -5.989 18.591 1.00 14.26 159 LEU A C 1
ATOM 1318 O O . LEU A 1 160 ? -28.162 -6.689 18.757 1.00 15.15 159 LEU A O 1
ATOM 1323 N N . VAL A 1 161 ? -26.731 -5.126 19.521 1.00 13.73 160 VAL A N 1
ATOM 1324 C CA . VAL A 1 161 ? -27.506 -4.910 20.744 1.00 13.88 160 VAL A CA 1
ATOM 1325 C C . VAL A 1 161 ? -28.913 -4.446 20.405 1.00 16.73 160 VAL A C 1
ATOM 1326 O O . VAL A 1 161 ? -29.899 -4.916 20.992 1.00 17.39 160 VAL A O 1
ATOM 1330 N N . ARG A 1 162 ? -29.033 -3.521 19.448 1.00 15.26 161 ARG A N 1
ATOM 1331 C CA . ARG A 1 162 ? -30.358 -3.059 19.053 1.00 18.21 161 ARG A CA 1
ATOM 1332 C C . ARG A 1 162 ? -31.180 -4.183 18.434 1.00 19.55 161 ARG A C 1
ATOM 1333 O O . ARG A 1 162 ? -32.399 -4.240 18.641 1.00 22.79 161 ARG A O 1
ATOM 1341 N N . GLU A 1 163 ? -30.537 -5.086 17.691 1.00 18.22 162 GLU A N 1
ATOM 1342 C CA A GLU A 1 163 ? -31.267 -6.213 17.116 0.41 19.65 162 GLU A CA 1
ATOM 1343 C CA B GLU A 1 163 ? -31.260 -6.219 17.115 0.59 19.49 162 GLU A CA 1
ATOM 1344 C C . GLU A 1 163 ? -31.757 -7.162 18.199 1.00 20.92 162 GLU A C 1
ATOM 1345 O O . GLU A 1 163 ? -32.860 -7.713 18.094 1.00 22.41 162 GLU A O 1
ATOM 1356 N N . ILE A 1 164 ? -30.952 -7.376 19.241 1.00 18.56 163 ILE A N 1
ATOM 1357 C CA . ILE A 1 164 ? -31.383 -8.214 20.357 1.00 18.44 163 ILE A CA 1
ATOM 1358 C C . ILE A 1 164 ? -32.572 -7.586 21.068 1.00 24.71 163 ILE A C 1
ATOM 1359 O O . ILE A 1 164 ? -33.531 -8.278 21.438 1.00 24.97 163 ILE A O 1
ATOM 1364 N N . ARG A 1 165 ? -32.526 -6.268 21.281 1.00 20.07 164 ARG A N 1
ATOM 1365 C CA . ARG A 1 165 ? -33.636 -5.578 21.933 1.00 24.62 164 ARG A CA 1
ATOM 1366 C C . ARG A 1 165 ? -34.922 -5.732 21.133 1.00 26.81 164 ARG A C 1
ATOM 1367 O O . ARG A 1 165 ? -35.995 -5.980 21.698 1.00 31.05 164 ARG A O 1
ATOM 1375 N N . LYS A 1 166 ? -34.835 -5.541 19.817 1.00 29.31 165 LYS A N 1
ATOM 1376 C CA . LYS A 1 166 ? -35.972 -5.781 18.935 1.00 32.61 165 LYS A CA 1
ATOM 1377 C C . LYS A 1 166 ? -36.527 -7.183 19.141 1.00 36.81 165 LYS A C 1
ATOM 1378 O O . LYS A 1 166 ? -37.742 -7.375 19.267 1.00 38.63 165 LYS A O 1
ATOM 1384 N N . HIS A 1 167 ? -35.636 -8.175 19.204 1.00 35.87 166 HIS A N 1
ATOM 1385 C CA . HIS A 1 167 ? -36.056 -9.566 19.326 1.00 39.52 166 HIS A CA 1
ATOM 1386 C C . HIS A 1 167 ? -36.667 -9.857 20.690 1.00 40.56 166 HIS A C 1
ATOM 1387 O O . HIS A 1 167 ? -37.494 -10.768 20.814 1.00 45.67 166 HIS A O 1
ATOM 1394 N N . LYS A 1 168 ? -36.277 -9.106 21.713 1.00 38.11 167 LYS A N 1
ATOM 1395 C CA . LYS A 1 168 ? -36.830 -9.3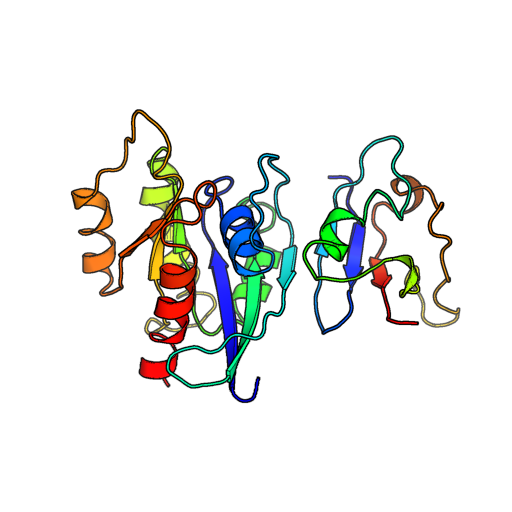24 23.077 1.00 41.00 167 LYS A CA 1
ATOM 1396 C C . LYS A 1 168 ? -38.248 -8.724 23.178 1.00 47.29 167 LYS A C 1
ATOM 1397 O O . LYS A 1 168 ? -38.389 -7.512 23.281 1.00 49.75 167 LYS A O 1
ATOM 1403 N N . SER B 2 4 ? -1.909 -25.454 19.966 1.00 50.78 55 SER B N 1
ATOM 1404 C CA . SER B 2 4 ? -0.737 -26.321 20.047 1.00 52.79 55 SER B CA 1
ATOM 1405 C C . SER B 2 4 ? -0.205 -26.403 21.480 1.00 45.78 55 SER B C 1
ATOM 1406 O O . SER B 2 4 ? -0.450 -27.383 22.183 1.00 55.84 55 SER B O 1
ATOM 1409 N N . ASN B 2 5 ? 0.525 -25.370 21.908 1.00 32.26 56 ASN B N 1
ATOM 1410 C CA . ASN B 2 5 ? 1.073 -25.277 23.262 1.00 20.68 56 ASN B CA 1
ATOM 1411 C C . ASN B 2 5 ? 0.341 -24.139 23.953 1.00 18.79 56 ASN B C 1
ATOM 1412 O O . ASN B 2 5 ? 0.688 -22.967 23.779 1.00 21.54 56 ASN B O 1
ATOM 1417 N N . THR B 2 6 ? -0.693 -24.480 24.709 1.00 17.85 57 THR B N 1
ATOM 1418 C CA . THR B 2 6 ? -1.605 -23.477 25.236 1.00 16.22 57 THR B CA 1
ATOM 1419 C C . THR B 2 6 ? -1.871 -23.724 26.714 1.00 16.59 57 THR B C 1
ATOM 1420 O O . THR B 2 6 ? -1.625 -24.809 27.244 1.00 15.70 57 THR B O 1
ATOM 1424 N N . ILE B 2 7 ? -2.381 -22.682 27.364 1.00 13.02 58 ILE B N 1
ATOM 1425 C CA . ILE B 2 7 ? -2.832 -22.734 28.752 1.00 13.63 58 ILE B CA 1
ATOM 1426 C C . ILE B 2 7 ? -4.233 -22.140 28.793 1.00 13.27 58 ILE B C 1
ATOM 1427 O O . ILE B 2 7 ? -4.467 -21.072 28.218 1.00 13.61 58 ILE B O 1
ATOM 1432 N N . ARG B 2 8 ? -5.156 -22.804 29.497 1.00 13.09 59 ARG B N 1
ATOM 1433 C CA . ARG B 2 8 ? -6.487 -22.243 29.715 1.00 14.04 59 ARG B CA 1
ATOM 1434 C C . ARG B 2 8 ? -6.483 -21.450 31.015 1.00 11.83 59 ARG B C 1
ATOM 1435 O O . ARG B 2 8 ? -6.012 -21.944 32.038 1.00 13.22 59 ARG B O 1
ATOM 1443 N N . VAL B 2 9 ? -6.995 -20.222 30.970 1.00 12.03 60 VAL B N 1
ATOM 1444 C CA . VAL B 2 9 ? -6.928 -19.319 32.116 1.00 11.89 60 VAL B CA 1
ATOM 1445 C C . VAL B 2 9 ? -8.308 -18.747 32.400 1.00 13.61 60 VAL B C 1
ATOM 1446 O O . VAL B 2 9 ? -8.882 -18.046 31.559 1.00 13.50 60 VAL B O 1
ATOM 1450 N N . PHE B 2 10 ? -8.828 -19.034 33.583 1.00 11.51 61 PHE B N 1
ATOM 1451 C CA . PHE B 2 10 ? -10.047 -18.412 34.073 1.00 12.93 61 PHE B CA 1
ATOM 1452 C C . PHE B 2 10 ? -9.675 -17.075 34.696 1.00 13.05 61 PHE B C 1
ATOM 1453 O O . PHE B 2 10 ? -8.714 -16.990 35.466 1.00 15.90 61 PHE B O 1
ATOM 1461 N N . LEU B 2 11 ? -10.404 -16.030 34.344 1.00 12.76 62 LEU B N 1
ATOM 1462 C CA . LEU B 2 11 ? -10.045 -14.662 34.689 1.00 13.60 62 LEU B CA 1
ATOM 1463 C C . LEU B 2 11 ? -11.106 -14.013 35.565 1.00 13.06 62 LEU B C 1
ATOM 1464 O O . LEU B 2 11 ? -12.222 -14.535 35.682 1.00 14.06 62 LEU B O 1
ATOM 1469 N N . PRO B 2 12 ? -10.801 -12.871 36.182 1.00 12.87 63 PRO B N 1
ATOM 1470 C CA . PRO B 2 12 ? -11.819 -12.145 36.943 1.00 13.79 63 PRO B CA 1
ATOM 1471 C C . PRO B 2 12 ? -12.986 -11.719 36.065 1.00 13.95 63 PRO B C 1
ATOM 1472 O O . PRO B 2 12 ? -12.908 -11.699 34.833 1.00 14.47 63 PRO B O 1
ATOM 1476 N N . ASN B 2 13 ? -14.087 -11.377 36.734 1.00 15.23 64 ASN B N 1
ATOM 1477 C CA . ASN B 2 13 ? -15.291 -10.877 36.070 1.00 17.63 64 ASN B CA 1
ATOM 1478 C C . ASN B 2 13 ? -15.824 -11.867 35.034 1.00 15.38 64 ASN B C 1
ATOM 1479 O O . ASN B 2 13 ? -16.282 -11.476 33.954 1.00 15.97 64 ASN B O 1
ATOM 1484 N N . LYS B 2 14 ? -15.759 -13.160 35.368 1.00 14.74 65 LYS B N 1
ATOM 1485 C CA . LYS B 2 14 ? -16.361 -14.249 34.595 1.00 15.23 65 LYS B CA 1
ATOM 1486 C C . LYS B 2 14 ? -15.730 -14.433 33.221 1.00 16.14 65 LYS B C 1
ATOM 1487 O O . LYS B 2 14 ? -16.331 -15.043 32.333 1.00 19.50 65 LYS B O 1
ATOM 1493 N N . GLN B 2 15 ? -14.523 -13.937 33.013 1.00 12.63 66 GLN B N 1
ATOM 1494 C CA . GLN B 2 15 ? -13.906 -13.997 31.701 1.00 12.30 66 GLN B CA 1
ATOM 1495 C C . GLN B 2 15 ? -12.982 -15.210 31.608 1.00 13.39 66 GLN B C 1
ATOM 1496 O O . GLN B 2 15 ? -12.583 -15.801 32.617 1.00 12.91 66 GLN B O 1
ATOM 1502 N N . ARG B 2 16 ? -12.652 -15.582 30.378 1.00 14.23 67 ARG B N 1
ATOM 1503 C CA A ARG B 2 16 ? -11.851 -16.762 30.087 0.57 13.84 67 ARG B CA 1
ATOM 1504 C CA B ARG B 2 16 ? -11.834 -16.751 30.102 0.43 14.10 67 ARG B CA 1
ATOM 1505 C C . ARG B 2 16 ? -10.938 -16.467 28.910 1.00 12.83 67 ARG B C 1
ATOM 1506 O O . ARG B 2 16 ? -11.306 -15.721 27.991 1.00 13.32 67 ARG B O 1
ATOM 1521 N N . THR B 2 17 ? -9.762 -17.090 28.911 1.00 12.28 68 THR B N 1
ATOM 1522 C CA . THR B 2 17 ? -8.861 -17.028 27.767 1.00 12.85 68 THR B CA 1
ATOM 1523 C C . THR B 2 17 ? -8.107 -18.346 27.649 1.00 13.26 68 THR B C 1
ATOM 1524 O O . THR B 2 17 ? -7.935 -19.083 28.623 1.00 16.59 68 THR B O 1
ATOM 1528 N N . VAL B 2 18 ? -7.672 -18.650 26.432 1.00 11.96 69 VAL B N 1
ATOM 1529 C CA . VAL B 2 18 ? -6.670 -19.677 26.185 1.00 13.05 69 VAL B CA 1
ATOM 1530 C C . VAL B 2 18 ? -5.499 -18.968 25.531 1.00 14.93 69 VAL B C 1
ATOM 1531 O O . VAL B 2 18 ? -5.667 -18.315 24.491 1.00 15.24 69 VAL B O 1
ATOM 1535 N N . VAL B 2 19 ? -4.322 -19.060 26.144 1.00 14.44 70 VAL B N 1
ATOM 1536 C CA . VAL B 2 19 ? -3.157 -18.315 25.684 1.00 14.94 70 VAL B CA 1
ATOM 1537 C C . VAL B 2 19 ? -2.146 -19.267 25.067 1.00 15.69 70 VAL B C 1
ATOM 1538 O O . VAL B 2 19 ? -1.979 -20.406 25.515 1.00 16.19 70 VAL B O 1
ATOM 1542 N N . ASN B 2 20 ? -1.476 -18.799 24.019 1.00 20.60 71 ASN B N 1
ATOM 1543 C CA A ASN B 2 20 ? -0.394 -19.547 23.401 0.46 22.54 71 ASN B CA 1
ATOM 1544 C CA B ASN B 2 20 ? -0.399 -19.555 23.410 0.54 22.35 71 ASN B CA 1
ATOM 1545 C C . ASN B 2 20 ? 0.902 -19.279 24.153 1.00 20.72 71 ASN B C 1
ATOM 1546 O O . ASN B 2 20 ? 1.154 -18.158 24.612 1.00 24.94 71 ASN B O 1
ATOM 1555 N N . VAL B 2 21 ? 1.707 -20.315 24.308 1.00 17.05 72 VAL B N 1
ATOM 1556 C CA . VAL B 2 21 ? 2.977 -20.221 25.003 1.00 20.03 72 VAL B CA 1
ATOM 1557 C C . VAL B 2 21 ? 4.093 -20.233 23.975 1.00 23.39 72 VAL B C 1
ATOM 1558 O O . VAL B 2 21 ? 4.157 -21.132 23.128 1.00 23.20 72 VAL B O 1
ATOM 1562 N N . ARG B 2 22 ? 4.967 -19.237 24.047 0.81 23.97 73 ARG B N 1
ATOM 1563 C CA . ARG B 2 22 ? 6.147 -19.162 23.203 0.81 28.36 73 ARG B CA 1
ATOM 1564 C C . ARG B 2 22 ? 7.393 -19.305 24.064 0.81 28.12 73 ARG B C 1
ATOM 1565 O O . ARG B 2 22 ? 7.360 -19.111 25.283 0.81 24.29 73 ARG B O 1
ATOM 1573 N N . ASN B 2 23 ? 8.496 -19.660 23.409 1.00 37.88 74 ASN B N 1
ATOM 1574 C CA . ASN B 2 23 ? 9.741 -19.908 24.121 1.00 38.94 74 ASN B CA 1
ATOM 1575 C C . ASN B 2 23 ? 10.180 -18.658 24.871 1.00 30.77 74 ASN B C 1
ATOM 1576 O O . ASN B 2 23 ? 10.139 -17.549 24.331 1.00 34.54 74 ASN B O 1
ATOM 1578 N N . GLY B 2 24 ? 10.566 -18.838 26.131 1.00 33.01 75 GLY B N 1
ATOM 1579 C CA . GLY B 2 24 ? 11.119 -17.764 26.929 1.00 30.88 75 GLY B CA 1
ATOM 1580 C C . GLY B 2 24 ? 10.119 -16.907 27.670 1.00 28.32 75 GLY B C 1
ATOM 1581 O O . GLY B 2 24 ? 10.521 -15.913 28.287 1.00 34.96 75 GLY B O 1
ATOM 1582 N N . MET B 2 25 ? 8.838 -17.260 27.647 1.00 24.89 76 MET B N 1
ATOM 1583 C CA . MET B 2 25 ? 7.807 -16.476 28.315 1.00 23.52 76 MET B CA 1
ATOM 1584 C C . MET B 2 25 ? 7.712 -16.867 29.783 1.00 19.40 76 MET B C 1
ATOM 1585 O O . MET B 2 25 ? 7.594 -18.052 30.111 1.00 21.21 76 MET B O 1
ATOM 1590 N N . SER B 2 26 ? 7.736 -15.870 30.663 1.00 18.64 77 SER B N 1
ATOM 1591 C CA . SER B 2 26 ? 7.218 -16.083 32.003 1.00 17.37 77 SER B CA 1
ATOM 1592 C C . SER B 2 26 ? 5.690 -16.096 31.974 1.00 15.15 77 SER B C 1
ATOM 1593 O O . SER B 2 26 ? 5.051 -15.738 30.988 1.00 16.79 77 SER B O 1
ATOM 1596 N N . LEU B 2 27 ? 5.103 -16.520 33.090 1.00 15.17 78 LEU B N 1
ATOM 1597 C CA . LEU B 2 27 ? 3.658 -16.435 33.232 1.00 15.08 78 LEU B CA 1
ATOM 1598 C C . LEU B 2 27 ? 3.180 -14.996 33.079 1.00 14.09 78 LEU B C 1
ATOM 1599 O O . LEU B 2 27 ? 2.171 -14.737 32.407 1.00 15.00 78 LEU B O 1
ATOM 1604 N N . HIS B 2 28 ? 3.903 -14.048 33.680 1.00 16.20 79 HIS B N 1
ATOM 1605 C CA . HIS B 2 28 ? 3.596 -12.631 33.503 1.00 17.32 79 HIS B CA 1
ATOM 1606 C C . HIS B 2 28 ? 3.564 -12.252 32.022 1.00 17.91 79 HIS B C 1
ATOM 1607 O O . HIS B 2 28 ? 2.586 -11.673 31.539 1.00 19.69 79 HIS B O 1
ATOM 1614 N N . ASP B 2 29 ? 4.624 -12.595 31.280 1.00 17.55 80 ASP B N 1
ATOM 1615 C CA . ASP B 2 29 ? 4.677 -12.266 29.852 1.00 20.24 80 ASP B CA 1
ATOM 1616 C C . ASP B 2 29 ? 3.529 -12.903 29.091 1.00 19.22 80 ASP B C 1
ATOM 1617 O O . ASP B 2 29 ? 2.943 -12.292 28.182 1.00 20.27 80 ASP B O 1
ATOM 1622 N N . CYS B 2 30 ? 3.235 -14.160 29.408 1.00 16.73 81 CYS B N 1
ATOM 1623 C CA A CYS B 2 30 ? 2.255 -14.934 28.663 0.57 18.79 81 CYS B CA 1
ATOM 1624 C CA B CYS B 2 30 ? 2.259 -14.906 28.627 0.43 18.96 81 CYS B CA 1
ATOM 1625 C C . CYS B 2 30 ? 0.845 -14.391 28.849 1.00 19.51 81 CYS B C 1
ATOM 1626 O O . CYS B 2 30 ? 0.007 -14.488 27.937 1.00 22.07 81 CYS B O 1
ATOM 1631 N N . LEU B 2 31 ? 0.563 -13.820 30.015 1.00 17.14 82 LEU B N 1
ATOM 1632 C CA A LEU B 2 31 ? -0.767 -13.314 30.311 0.67 16.60 82 LEU B CA 1
ATOM 1633 C CA B LEU B 2 31 ? -0.760 -13.311 30.344 0.33 17.27 82 LEU B CA 1
ATOM 1634 C C . LEU B 2 31 ? -0.893 -11.804 30.160 1.00 18.03 82 LEU B C 1
ATOM 1635 O O . LEU B 2 31 ? -2.004 -11.281 30.273 1.00 16.30 82 LEU B O 1
ATOM 1644 N N . MET B 2 32 ? 0.204 -11.095 29.881 1.00 17.40 83 MET B N 1
ATOM 1645 C CA . MET B 2 32 ? 0.161 -9.632 29.888 1.00 17.49 83 MET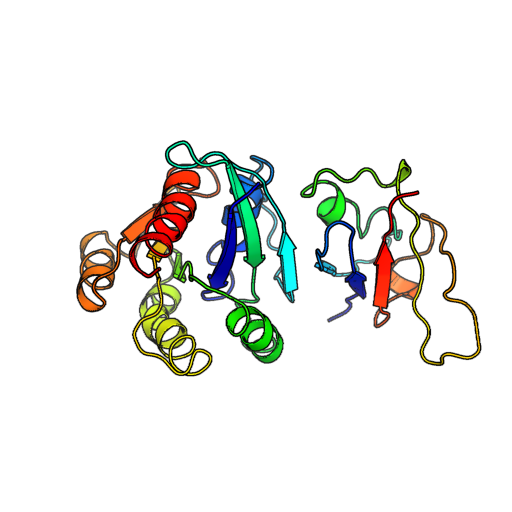 B CA 1
ATOM 1646 C C . MET B 2 32 ? -0.902 -9.078 28.941 1.00 17.77 83 MET B C 1
ATOM 1647 O O . MET B 2 32 ? -1.692 -8.209 29.325 1.00 18.51 83 MET B O 1
ATOM 1652 N N . LYS B 2 33 ? -0.929 -9.554 27.697 1.00 17.10 84 LYS B N 1
ATOM 1653 C CA . LYS B 2 33 ? -1.892 -9.025 26.735 1.00 18.76 84 LYS B CA 1
ATOM 1654 C C . LYS B 2 33 ? -3.321 -9.293 27.188 1.00 16.76 84 LYS B C 1
ATOM 1655 O O . LYS B 2 33 ? -4.175 -8.395 27.163 1.00 17.51 84 LYS B O 1
ATOM 1661 N N . ALA B 2 34 ? -3.602 -10.529 27.601 1.00 16.25 85 ALA B N 1
ATOM 1662 C CA . ALA B 2 34 ? -4.961 -10.879 28.003 1.00 15.59 85 ALA B CA 1
ATOM 1663 C C . ALA B 2 34 ? -5.417 -10.043 29.186 1.00 16.00 85 ALA B C 1
ATOM 1664 O O . ALA B 2 34 ? -6.585 -9.647 29.263 1.00 16.29 85 ALA B O 1
ATOM 1666 N N . LEU B 2 35 ? -4.508 -9.770 30.127 1.00 14.81 86 LEU B N 1
ATOM 1667 C CA . LEU B 2 35 ? -4.856 -8.947 31.280 1.00 16.61 86 LEU B CA 1
ATOM 1668 C C . LEU B 2 35 ? -5.032 -7.486 30.881 1.00 17.01 86 LEU B C 1
ATOM 1669 O O . LEU B 2 35 ? -6.028 -6.849 31.249 1.00 19.11 86 LEU B O 1
ATOM 1674 N N . LYS B 2 36 ? -4.077 -6.948 30.118 0.94 16.72 87 LYS B N 1
ATOM 1675 C CA . LYS B 2 36 ? -4.110 -5.534 29.748 0.94 21.33 87 LYS B CA 1
ATOM 1676 C C . LYS B 2 36 ? -5.354 -5.176 28.935 0.94 18.88 87 LYS B C 1
ATOM 1677 O O . LYS B 2 36 ? -5.960 -4.123 29.161 0.94 20.40 87 LYS B O 1
ATOM 1683 N N . VAL B 2 37 ? -5.752 -6.030 27.987 1.00 17.43 88 VAL B N 1
ATOM 1684 C CA A VAL B 2 37 ? -6.933 -5.696 27.196 0.42 18.69 88 VAL B CA 1
ATOM 1685 C CA B VAL B 2 37 ? -6.946 -5.744 27.186 0.58 18.38 88 VAL B CA 1
ATOM 1686 C C . VAL B 2 37 ? -8.167 -5.623 28.081 1.00 20.37 88 VAL B C 1
ATOM 1687 O O . VAL B 2 37 ? -9.086 -4.835 27.810 1.00 22.85 88 VAL B O 1
ATOM 1694 N N . ARG B 2 38 ? -8.198 -6.388 29.165 1.00 17.31 89 ARG B N 1
ATOM 1695 C CA . ARG B 2 38 ? -9.315 -6.410 30.096 1.00 17.25 89 ARG B CA 1
ATOM 1696 C C . ARG B 2 38 ? -9.156 -5.421 31.248 1.00 20.12 89 ARG B C 1
ATOM 1697 O O . ARG B 2 38 ? -9.925 -5.477 32.212 1.00 20.31 89 ARG B O 1
ATOM 1705 N N . GLY B 2 39 ? -8.172 -4.527 31.170 1.00 19.08 90 GLY B N 1
ATOM 1706 C CA . GLY B 2 39 ? -7.965 -3.542 32.212 1.00 22.14 90 GLY B CA 1
ATOM 1707 C C . GLY B 2 39 ? -7.470 -4.110 33.516 1.00 24.27 90 GLY B C 1
ATOM 1708 O O . GLY B 2 39 ? -7.647 -3.481 34.562 1.00 26.50 90 GLY B O 1
ATOM 1709 N N . LEU B 2 40 ? -6.853 -5.287 33.483 1.00 22.20 91 LEU B N 1
ATOM 1710 C CA . LEU B 2 40 ? -6.377 -5.960 34.682 1.00 22.97 91 LEU B CA 1
ATOM 1711 C C . LEU B 2 40 ? -4.875 -5.755 34.798 1.00 25.78 91 LEU B C 1
ATOM 1712 O O . LEU B 2 40 ? -4.137 -5.977 33.831 1.00 29.28 91 LEU B O 1
ATOM 1717 N N . GLN B 2 41 ? -4.427 -5.324 35.984 1.00 30.62 92 GLN B N 1
ATOM 1718 C CA . GLN B 2 41 ? -3.002 -5.192 36.258 1.00 35.89 92 GLN B CA 1
ATOM 1719 C C . GLN B 2 41 ? -2.512 -6.436 36.977 1.00 29.88 92 GLN B C 1
ATOM 1720 O O . GLN B 2 41 ? -3.093 -6.813 38.004 1.00 29.78 92 GLN B O 1
ATOM 1722 N N . PRO B 2 42 ? -1.469 -7.103 36.474 1.00 32.97 93 PRO B N 1
ATOM 1723 C CA . PRO B 2 42 ? -0.993 -8.330 37.136 1.00 33.04 93 PRO B CA 1
ATOM 1724 C C . PRO B 2 42 ? -0.596 -8.127 38.587 1.00 31.94 93 PRO B C 1
ATOM 1725 O O . PRO B 2 42 ? -0.733 -9.057 39.392 1.00 32.91 93 PRO B O 1
ATOM 1729 N N . GLU B 2 43 ? -0.119 -6.933 38.949 1.00 31.37 94 GLU B N 1
ATOM 1730 C CA . GLU B 2 43 ? 0.255 -6.665 40.333 1.00 32.17 94 GLU B CA 1
ATOM 1731 C C . GLU B 2 43 ? -0.938 -6.707 41.278 1.00 31.96 94 GLU B C 1
ATOM 1732 O O . GLU B 2 43 ? -0.747 -6.818 42.493 1.00 35.84 94 GLU B O 1
ATOM 1734 N N . CYS B 2 44 ? -2.159 -6.632 40.754 1.00 30.87 95 CYS B N 1
ATOM 1735 C CA . CYS B 2 44 ? -3.363 -6.693 41.568 1.00 28.94 95 CYS B CA 1
ATOM 1736 C C . CYS B 2 44 ? -3.965 -8.087 41.639 1.00 26.36 95 CYS B C 1
ATOM 1737 O O . CYS B 2 44 ? -5.044 -8.248 42.216 1.00 27.47 95 CYS B O 1
ATOM 1740 N N . CYS B 2 45 ? -3.306 -9.096 41.069 1.00 22.09 96 CYS B N 1
ATOM 1741 C CA . CYS B 2 45 ? -3.926 -10.401 40.893 1.00 19.93 96 CYS B CA 1
ATOM 1742 C C . CYS B 2 45 ? -3.067 -11.514 41.476 1.00 19.77 96 CYS B C 1
ATOM 1743 O O . CYS B 2 45 ? -1.836 -11.440 41.478 1.00 21.02 96 CYS B O 1
ATOM 1746 N N . ALA B 2 46 ? -3.742 -12.549 41.967 1.00 18.10 97 ALA B N 1
ATOM 1747 C CA . ALA B 2 46 ? -3.133 -13.833 42.280 1.00 17.23 97 ALA B CA 1
ATOM 1748 C C . ALA B 2 46 ? -3.403 -14.784 41.121 1.00 16.96 97 ALA B C 1
ATOM 1749 O O . ALA B 2 46 ? -4.431 -14.686 40.446 1.00 17.52 97 ALA B O 1
ATOM 1751 N N . VAL B 2 47 ? -2.471 -15.703 40.875 1.00 13.97 98 VAL B N 1
ATOM 1752 C CA A VAL B 2 47 ? -2.654 -16.747 39.877 0.47 13.27 98 VAL B CA 1
ATOM 1753 C CA B VAL B 2 47 ? -2.643 -16.751 39.873 0.53 13.36 98 VAL B CA 1
ATOM 1754 C C . VAL B 2 47 ? -2.389 -18.101 40.522 1.00 13.51 98 VAL B C 1
ATOM 1755 O O . VAL B 2 47 ? -1.424 -18.267 41.279 1.00 14.93 98 VAL B O 1
ATOM 1762 N N . PHE B 2 48 ? -3.246 -19.078 40.210 1.00 13.62 99 PHE B N 1
ATOM 1763 C CA . PHE B 2 48 ? -3.187 -20.412 40.791 1.00 13.59 99 PHE B CA 1
ATOM 1764 C C . PHE B 2 48 ? -3.212 -21.452 39.684 1.00 13.38 99 PHE B C 1
ATOM 1765 O O . PHE B 2 48 ? -3.909 -21.280 38.686 1.00 13.53 99 PHE B O 1
ATOM 1773 N N . ARG B 2 49 ? -2.471 -22.545 39.873 1.00 14.91 100 ARG B N 1
ATOM 1774 C CA . ARG B 2 49 ? -2.600 -23.725 39.024 1.00 14.07 100 ARG B CA 1
ATOM 1775 C C . ARG B 2 49 ? -3.663 -24.624 39.642 1.00 14.32 100 ARG B C 1
ATOM 1776 O O . ARG B 2 49 ? -3.549 -25.024 40.807 1.00 17.10 100 ARG B O 1
ATOM 1784 N N . LEU B 2 50 ? -4.707 -24.910 38.877 1.00 13.89 101 LEU B N 1
ATOM 1785 C CA . LEU B 2 50 ? -5.764 -25.786 39.352 1.00 15.42 101 LEU B CA 1
ATOM 1786 C C . LEU B 2 50 ? -5.292 -27.234 39.274 1.00 18.91 101 LEU B C 1
ATOM 1787 O O . LEU B 2 50 ? -4.539 -27.614 38.373 1.00 19.75 101 LEU B O 1
ATOM 1792 N N . LEU B 2 51 ? -5.705 -28.040 40.247 1.00 22.76 102 LEU B N 1
ATOM 1793 C CA . LEU B 2 51 ? -5.188 -29.397 40.323 1.00 23.17 102 LEU B CA 1
ATOM 1794 C C . LEU B 2 51 ? -6.092 -30.356 39.556 1.00 26.25 102 LEU B C 1
ATOM 1795 O O . LEU B 2 51 ? -7.149 -29.986 39.045 1.00 25.50 102 LEU B O 1
ATOM 1800 N N . HIS B 2 52 ? -5.670 -31.613 39.482 1.00 32.31 103 HIS B N 1
ATOM 1801 C CA . HIS B 2 52 ? -6.474 -32.663 38.878 1.00 42.09 103 HIS B CA 1
ATOM 1802 C C . HIS B 2 52 ? -7.239 -33.49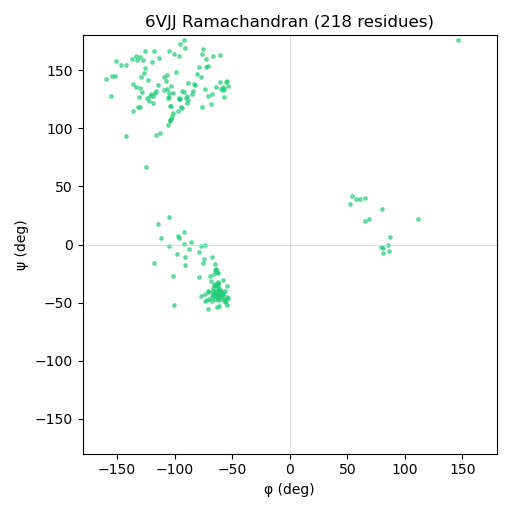5 39.901 1.00 47.00 103 HIS B C 1
ATOM 1803 O O . HIS B 2 52 ? -8.079 -34.313 39.509 1.00 50.14 103 HIS B O 1
ATOM 1810 N N . GLU B 2 53 ? -6.978 -33.301 41.192 1.00 47.38 104 GLU B N 1
ATOM 1811 C CA . GLU B 2 53 ? -7.719 -33.957 42.258 1.00 50.73 104 GLU B CA 1
ATOM 1812 C C . GLU B 2 53 ? -8.106 -32.917 43.302 1.00 54.90 104 GLU B C 1
ATOM 1813 O O . GLU B 2 53 ? -7.501 -31.846 43.394 1.00 56.13 104 GLU B O 1
ATOM 1815 N N . HIS B 2 54 ? -9.128 -33.241 44.090 0.68 52.13 105 HIS B N 1
ATOM 1816 C CA . HIS B 2 54 ? -9.669 -32.305 45.068 0.68 48.95 105 HIS B CA 1
ATOM 1817 C C . HIS B 2 54 ? -9.032 -32.434 46.446 0.68 51.02 105 HIS B C 1
ATOM 1818 O O . HIS B 2 54 ? -9.408 -31.687 47.356 0.68 55.05 105 HIS B O 1
ATOM 1820 N N . LYS B 2 55 ? -8.078 -33.350 46.623 0.64 47.91 106 LYS B N 1
ATOM 1821 C CA . LYS B 2 55 ? -7.487 -33.548 47.943 0.64 50.54 106 LYS B CA 1
ATOM 1822 C C . LYS B 2 55 ? -6.550 -32.403 48.314 0.64 51.55 106 LYS B C 1
ATOM 1823 O O . LYS B 2 55 ? -6.570 -31.925 49.455 0.64 51.55 106 LYS B O 1
ATOM 1825 N N . GLY B 2 56 ? -5.722 -31.949 47.366 1.00 50.98 107 GLY B N 1
ATOM 1826 C CA . GLY B 2 56 ? -4.751 -30.912 47.646 1.00 47.57 107 GLY B CA 1
ATOM 1827 C C . GLY B 2 56 ? -5.245 -29.518 47.294 1.00 44.84 107 GLY B C 1
ATOM 1828 O O . GLY B 2 56 ? -6.298 -29.332 46.690 1.00 46.37 107 GLY B O 1
ATOM 1829 N N . LYS B 2 57 ? -4.450 -28.526 47.685 1.00 39.37 108 LYS B N 1
ATOM 1830 C CA . LYS B 2 57 ? -4.789 -27.127 47.466 1.00 35.50 108 LYS B CA 1
ATOM 1831 C C . LYS B 2 57 ? -4.288 -26.670 46.102 1.00 34.05 108 LYS B C 1
ATOM 1832 O O . LYS B 2 57 ? -3.178 -27.022 45.687 1.00 35.35 108 LYS B O 1
ATOM 1838 N N . LYS B 2 58 ? -5.115 -25.886 45.405 1.00 31.46 109 LYS B N 1
ATOM 1839 C CA . LYS B 2 58 ? -4.662 -25.250 44.174 1.00 26.23 109 LYS B CA 1
ATOM 1840 C C . LYS B 2 58 ? -3.391 -24.462 44.462 1.00 27.71 109 LYS B C 1
ATOM 1841 O O . LYS B 2 58 ? -3.248 -23.855 45.526 1.00 29.34 109 LYS B O 1
ATOM 1847 N N . ALA B 2 59 ? -2.451 -24.514 43.529 1.00 22.00 110 ALA B N 1
ATOM 1848 C CA . ALA B 2 59 ? -1.078 -24.105 43.791 1.00 20.25 110 ALA B CA 1
ATOM 1849 C C . ALA B 2 59 ? -0.893 -22.646 43.398 1.00 20.05 110 ALA B C 1
ATOM 1850 O O . ALA B 2 59 ? -1.031 -22.296 42.229 1.00 17.53 110 ALA B O 1
ATOM 1852 N N . ARG B 2 60 ? -0.577 -21.799 44.371 1.00 18.77 111 ARG B N 1
ATOM 1853 C CA . ARG B 2 60 ? -0.289 -20.403 44.084 1.00 16.33 111 ARG B CA 1
ATOM 1854 C C . ARG B 2 60 ? 1.005 -20.302 43.283 1.00 16.12 111 ARG B C 1
ATOM 1855 O O . ARG B 2 60 ? 2.030 -20.887 43.656 1.00 17.14 111 ARG B O 1
ATOM 1863 N N . LEU B 2 61 ? 0.960 -19.567 42.177 1.00 15.71 112 LEU B N 1
ATOM 1864 C CA . LEU B 2 61 ? 2.087 -19.476 41.257 1.00 15.61 112 LEU B CA 1
ATOM 1865 C C . LEU B 2 61 ? 2.771 -18.123 41.364 1.00 17.49 112 LEU B C 1
ATOM 1866 O O . LEU B 2 61 ? 2.122 -17.093 41.571 1.00 21.12 112 LEU B O 1
ATOM 1871 N N . ASP B 2 62 ? 4.084 -18.131 41.191 1.00 15.56 113 ASP B N 1
ATOM 1872 C CA . ASP B 2 62 ? 4.834 -16.901 41.039 1.00 15.80 113 ASP B CA 1
ATOM 1873 C C . ASP B 2 62 ? 4.720 -16.388 39.610 1.00 16.36 113 ASP B C 1
ATOM 1874 O O . ASP B 2 62 ? 4.636 -17.160 38.652 1.00 15.89 113 ASP B O 1
ATOM 1879 N N . TRP B 2 63 ? 4.727 -15.062 39.468 1.00 17.23 114 TRP B N 1
ATOM 1880 C CA . TRP B 2 63 ? 4.628 -14.479 38.136 1.00 15.71 114 TRP B CA 1
ATOM 1881 C C . TRP B 2 63 ? 5.798 -14.867 37.245 1.00 15.96 114 TRP B C 1
ATOM 1882 O O . TRP B 2 63 ? 5.660 -14.847 36.015 1.00 17.35 114 TRP B O 1
ATOM 1893 N N . ASN B 2 64 ? 6.938 -15.215 37.827 1.00 16.91 115 ASN B N 1
ATOM 1894 C CA . ASN B 2 64 ? 8.109 -15.616 37.067 1.00 17.72 115 ASN B CA 1
ATOM 1895 C C . ASN B 2 64 ? 8.125 -17.098 36.710 1.00 18.83 115 ASN B C 1
ATOM 1896 O O . ASN B 2 64 ? 9.098 -17.553 36.100 1.00 18.91 115 ASN B O 1
ATOM 1901 N N . THR B 2 65 ? 7.092 -17.863 37.068 1.00 15.89 116 THR B N 1
ATOM 1902 C CA . THR B 2 65 ? 6.997 -19.242 36.601 1.00 15.75 116 THR B CA 1
ATOM 1903 C C . THR B 2 65 ? 7.099 -19.266 35.083 1.00 15.53 116 THR B C 1
ATOM 1904 O O . THR B 2 65 ? 6.506 -18.428 34.395 1.00 15.48 116 THR B O 1
ATOM 1908 N N . ASP B 2 66 ? 7.870 -20.213 34.553 1.00 15.92 117 ASP B N 1
ATOM 1909 C CA . ASP B 2 66 ? 8.011 -20.319 33.105 1.00 16.08 117 ASP B CA 1
ATOM 1910 C C . ASP B 2 66 ? 6.708 -20.825 32.506 1.00 15.16 117 ASP B C 1
ATOM 1911 O O . ASP B 2 66 ? 6.162 -21.846 32.945 1.00 15.51 117 ASP B O 1
ATOM 1916 N N . ALA B 2 67 ? 6.189 -20.099 31.510 1.00 14.71 118 ALA B N 1
ATOM 1917 C CA . ALA B 2 67 ? 4.912 -20.493 30.928 1.00 14.12 118 ALA B CA 1
ATOM 1918 C C . ALA B 2 67 ? 4.996 -21.869 30.280 1.00 14.32 118 ALA B C 1
ATOM 1919 O O . ALA B 2 67 ? 4.016 -22.628 30.311 1.00 14.04 118 ALA B O 1
ATOM 1921 N N . ALA B 2 68 ? 6.161 -22.233 29.735 1.00 14.89 119 ALA B N 1
ATOM 1922 C CA . ALA B 2 68 ? 6.297 -23.541 29.104 1.00 17.48 119 ALA B CA 1
ATOM 1923 C C . ALA B 2 68 ? 6.132 -24.683 30.096 1.00 17.41 119 ALA B C 1
ATOM 1924 O O . ALA B 2 68 ? 5.804 -25.800 29.691 1.00 18.38 119 ALA B O 1
ATOM 1926 N N . SER B 2 69 ? 6.342 -24.435 31.394 1.00 15.57 120 SER B N 1
ATOM 1927 C CA . SER B 2 69 ? 6.141 -25.487 32.386 1.00 15.83 120 SER B CA 1
ATOM 1928 C C . SER B 2 69 ? 4.669 -25.695 32.710 1.00 15.26 120 SER B C 1
ATOM 1929 O O . SER B 2 69 ? 4.341 -26.629 33.451 1.00 15.64 120 SER B O 1
ATOM 1932 N N . LEU B 2 70 ? 3.799 -24.841 32.187 1.00 14.62 121 LEU B N 1
ATOM 1933 C CA . LEU B 2 70 ? 2.374 -24.880 32.478 1.00 14.12 121 LEU B CA 1
ATOM 1934 C C . LEU B 2 70 ? 1.529 -25.293 31.279 1.00 14.30 121 LEU B C 1
ATOM 1935 O O . LEU B 2 70 ? 0.297 -25.241 31.353 1.00 14.35 121 LEU B O 1
ATOM 1940 N N . ILE B 2 71 ? 2.156 -25.673 30.163 1.00 14.11 122 ILE B N 1
ATOM 1941 C CA . ILE B 2 71 ? 1.394 -26.055 28.979 1.00 14.08 122 ILE B CA 1
ATOM 1942 C C . ILE B 2 71 ? 0.454 -27.199 29.325 1.00 14.55 122 ILE B C 1
ATOM 1943 O O . ILE B 2 71 ? 0.833 -28.159 30.003 1.00 17.26 122 ILE B O 1
ATOM 1948 N N . GLY B 2 72 ? -0.802 -27.081 28.883 1.00 13.99 123 GLY B N 1
ATOM 1949 C CA . GLY B 2 72 ? -1.797 -28.093 29.154 1.00 16.28 123 GLY B CA 1
ATOM 1950 C C . GLY B 2 72 ? -2.520 -27.954 30.478 1.00 19.07 123 GLY B C 1
ATOM 1951 O O . GLY B 2 72 ? -3.440 -28.736 30.742 1.00 21.78 123 GLY B O 1
ATOM 1952 N N . GLU B 2 73 ? -2.130 -27.006 31.326 1.00 16.04 124 GLU B N 1
ATOM 1953 C CA . GLU B 2 73 ? -2.785 -26.801 32.608 1.00 15.82 124 GLU B CA 1
ATOM 1954 C C . GLU B 2 73 ? -3.917 -25.791 32.480 1.00 13.84 124 GLU B C 1
ATOM 1955 O O . GLU B 2 73 ? -4.065 -25.093 31.475 1.00 14.43 124 GLU B O 1
ATOM 1961 N N . GLU B 2 74 ? -4.707 -25.710 33.548 1.00 14.53 125 GLU B N 1
ATOM 1962 C CA . GLU B 2 74 ? -5.740 -24.701 33.718 1.00 13.29 125 GLU B CA 1
ATOM 1963 C C . GLU B 2 74 ? -5.362 -23.850 34.918 1.00 12.33 125 GLU B C 1
ATOM 1964 O O . GLU B 2 74 ? -4.979 -24.385 35.965 1.00 13.10 125 GLU B O 1
ATOM 1970 N N . LEU B 2 75 ? -5.427 -22.539 34.760 1.00 12.01 126 LEU B N 1
ATOM 1971 C CA . LEU B 2 75 ? -5.060 -21.604 35.813 1.00 12.13 126 LEU B CA 1
ATOM 1972 C C . LEU B 2 75 ? -6.256 -20.738 36.162 1.00 12.32 126 LEU B C 1
ATOM 1973 O O . LEU B 2 75 ? -7.170 -20.561 35.354 1.00 12.05 126 LEU B O 1
ATOM 1978 N N . GLN B 2 76 ? -6.242 -20.188 37.369 1.00 12.17 127 GLN B N 1
ATOM 1979 C CA . GLN B 2 76 ? -7.205 -19.180 37.784 1.00 13.00 127 GLN B CA 1
ATOM 1980 C C . GLN B 2 76 ? -6.470 -17.902 38.160 1.00 13.49 127 GLN B C 1
ATOM 1981 O O . GLN B 2 76 ? -5.528 -17.940 38.956 1.00 13.79 127 GLN B O 1
ATOM 1987 N N . VAL B 2 77 ? -6.909 -16.779 37.604 1.00 13.55 128 VAL B N 1
ATOM 1988 C CA . VAL B 2 77 ? -6.442 -15.455 37.995 1.00 13.49 128 VAL B CA 1
ATOM 1989 C C . VAL B 2 77 ? -7.552 -14.803 38.800 1.00 14.60 128 VAL B C 1
ATOM 1990 O O . VAL B 2 77 ? -8.694 -14.720 38.332 1.00 15.55 128 VAL B O 1
ATOM 1994 N N . ASP B 2 78 ? -7.226 -14.343 40.001 1.00 14.32 129 ASP B N 1
ATOM 1995 C CA A ASP B 2 78 ? -8.201 -13.758 40.912 0.92 16.93 129 ASP B CA 1
ATOM 1996 C CA B ASP B 2 78 ? -8.201 -13.752 40.901 0.08 17.67 129 ASP B CA 1
ATOM 1997 C C . ASP B 2 78 ? -7.663 -12.430 41.423 0.88 18.83 129 ASP B C 1
ATOM 1998 O O . ASP B 2 78 ? -6.453 -12.254 41.581 0.83 22.03 129 ASP B O 1
ATOM 2007 N N . PHE B 2 79 ? -8.572 -11.493 41.684 1.00 25.16 130 PHE B N 1
ATOM 2008 C CA . PHE B 2 79 ? -8.179 -10.233 42.305 1.00 33.37 130 PHE B CA 1
ATOM 2009 C C . PHE B 2 79 ? -7.640 -10.472 43.712 1.00 39.20 130 PHE B C 1
ATOM 2010 O O . PHE B 2 79 ? -8.229 -11.223 44.496 1.00 39.86 130 PHE B O 1
ATOM 2018 N N . LEU B 2 80 ? -6.529 -9.818 44.037 0.95 40.22 131 LEU B N 1
ATOM 2019 C CA . LEU B 2 80 ? -5.980 -9.880 45.387 0.95 45.20 131 LEU B CA 1
ATOM 2020 C C . LEU B 2 80 ? -6.892 -9.144 46.364 0.95 51.58 131 LEU B C 1
ATOM 2021 O O . LEU B 2 80 ? -7.741 -8.348 45.958 0.95 51.74 131 LEU B O 1
#

InterPro domains:
  IPR001806 Small GTPase [PF00071] (5-164)
  IPR001806 Small GTPase [PS51421] (1-189)
  IPR001806 Small GTPase [SM00174] (6-166)
  IPR005225 Small GTP-binding domain [TIGR00231] (1-159)
  IPR020849 Small GTPase, Ras-type [PTHR24070] (3-176)
  IPR027417 P-loop containing nucleoside triphosphate hydrolase [G3DSA:3.40.50.300] (1-171)
  IPR027417 P-loop containing nucleoside triphosphate hydrolase [SSF52540] (3-164)

Secondary structure (DSSP, 8-state):
--EEEEEEEEESTTSSHHHHHHHHHHS----S----SEEEEEEEEEETTEEEEEEEEEE-SSGGGHHHHHHHHHH-SEEEEEEETT-HHHHHTHHHHHHHHHHHHT-S---EEEEEE-TTSSS--S-HHHHHHHHHHHT--EEE--TTT-TTHHHHHHHHHHHHHHH-/--EEEEE-STT-EEEEE--TT-BHHHHHHHHHHHTT--GGGEEEEE--SSSSSPPEE--TTSBGGGGTT-EEEEEE-

Foldseek 3Di:
DPAEAEEEEEFAAPLCLPLLVCCVAPVDGDPDRDFDLWDWDWDWDQFPNDTYIYIYTYHGNPVVNVVVVLVSLLPHQAYEQEGEQADVVRVVCSVVVLVSSCVSPVDLQGHYAYEYEPVVDPPGDRDPVNQVVVCVVSVHYYFYYYSVVGHRSCVRVSSSVVSSVVVD/DFWEWEQEPPRDIDIWHADPPDFQCRRCVVVQVVVVHDLVQKWKFWDDPDDPDDTHTDDRRHHSSVQGPTYMYIGGD

GO terms:
  GO:0005515 protein binding (F, IPI)
  GO:0044877 protein-containing complex binding (F, IDA)
  GO:0005737 cytoplasm (C, IDA)
  GO:0005886 plasma membrane (C, EXP)
  GO:0012505 endomembrane system (C, EXP)
  GO:0000139 Golgi membrane (C, TAS)
  GO:0003924 GTPase activity (F, TAS)
  GO:0005741 mitochondrial outer membrane (C, TAS)
  GO:0005789 endoplasmic reticulum membrane (C, TAS)
  GO:0005829 cytosol (C, TAS)
  GO:0005886 plasma membrane (C, TAS)
  GO:0000165 MAPK cascade (P, TAS)
  GO:0010628 positive regulation of gene expression (P, IMP)
  GO:0005829 cytosol (C, IDA)
  GO:0003924 GTPase activity (F, IMP)
  GO:0007265 Ras protein signal transduction (P, IDA)
  GO:0005886 plasma membrane (C, IDA)
  GO:0009898 cytoplasmic side of plasma membrane (C, IDA)
  GO:0003924 GTPase activity (F, EXP)
  GO:0005925 focal adhesion (C, HDA)

Solvent-accessible surface area: 11704 Å² total; per-residue (Å²): 40,101,34,64,3,74,0,0,0,0,1,17,33,23,0,13,12,29,12,1,0,6,10,8,14,55,105,87,62,15,122,88,150,71,68,17,26,0,19,7,10,47,71,110,28,92,1,91,74,53,53,0,30,0,13,0,19,1,2,2,12,63,83,135,65,28,77,35,7,28,123,15,1,77,77,1,54,0,0,0,0,0,0,2,0,72,55,59,126,1,20,102,34,0,97,63,7,44,62,28,0,65,141,29,58,135,42,126,85,25,12,9,0,0,0,0,3,63,29,58,64,106,103,73,88,0,74,60,156,67,0,102,86,33,4,191,79,40,66,28,37,33,24,56,0,1,4,125,87,67,90,20,0,48,65,0,0,45,18,0,0,93,33,2,65,154,99,149,129,73,32,0,65,0,62,12,11,84,164,11,74,3,18,15,63,12,154,109,80,32,20,0,66,77,10,0,60,76,10,0,124,9,27,71,14,50,13,91,67,3,6,1,32,74,47,68,168,72,109,108,42,189,89,27,140,22,108,57,123,33,92,0,59,78,5,66,66,37,74,0,45,3,63,114,132